Protein AF-A0A8S1IQ10-F1 (afdb_monomer_lite)

Sequence (347 aa):
MSSGDIRDLNELARRFLCSEADVDEIPLDTIKQIKEAFRQMRCVHQMTRGEMQQELNEQLKINADQIREAARRLSEEGDAVGEVERDAATGFHIGEAPAQARPVTVDTDKLQQERESAAPVAPSPVSLSTSRTFASAKLEVGLDKNVSYVNYITRSSEGVAKNAVLKERQGELREQRASIRKVGALVNAAKKEIDDLNARLELKKAERPADSEILVDEEYQIIGELKIAKKKYHENFDRLKELRDEMKPLLQSVAEAQHAVIECFRSYHAAGEGAAEESDGDGEQLDAAEEFERLEMGRIMAVDPDSCAFFSARKLSKQISRGRPHGYDKGHIGALKKHASRSASRA

InterPro domains:
  IPR056524 Kinesin-like protein KIF6/9, C-terminal [PF23735] (161-267)

pLDDT: mean 73.99, std 20.86, range [31.52, 98.38]

Foldseek 3Di:
DDPVVLVVLLVLLVCVVVVNDDPVVQPPLDPVSVVSSVVSNVVVVVVVVVVVVVVVVVVVVVVVVVVVVVVVVVVVPPPPPDPPPPDPPDDPDPDDDPPPPDPPDPPPPPPPPPPPDDDDDDDDDDDDDDDDPVVVVVVVVVVVLVVLLVCQCPPPPQNVVLVVQLVVLVVVLVVLVNVLVVLVVQLVVLVVLLVVLVVVLVVVVVPDDPPPPDDDPVSVVSVVSNVVSVVSNVVSVVVSVVSVVVSVVSVVSSVVSVVSSVVVSVVVVVVVVVVVVVPDPDPPPQPPVRVVVVVVLVVCCVVPVVCSVVVVVVVVVVVVVVCDDDDDDDDDDDDDDDDDDDDDDDD

Radius of gyration: 43.3 Å; chains: 1; bounding box: 92×66×155 Å

Secondary structure (DSSP, 8-state):
--HHHHHHHHHHHHHHHTTSS-GGGS--SSHHHHHHHHHHHHHHHHHHHHHHHHHHHHHHHHHHHHHHHHHHHHHHS--------S-TTSS---PPPPTT-S--------SSSSSS----------------SHHHHHHHHHHHHHHHHHHHHHH-HHHHHHHHHHHHHHHHHHHHHHHHHHHHHHHHHHHHHHHHHHHHHHHHHHHS-TT--SPPHHHHHHHHHHHHHHHHHHHHHHHHHHHHHHHHHHHHHHHHHHHHHHHHHHHHHHHHHHTTGGGSS------HHHHHHHHHHHHHHHH-TTHHHHHHHHHHHHHHHH-PPPP--------------------

Organism: NCBI:txid121088

Structure (mmCIF, N/CA/C/O backbone):
data_AF-A0A8S1IQ10-F1
#
_entry.id   AF-A0A8S1IQ10-F1
#
loop_
_atom_site.group_PDB
_atom_site.id
_atom_site.type_symbol
_atom_site.label_atom_id
_atom_site.label_alt_id
_atom_site.label_comp_id
_atom_site.label_asym_id
_atom_site.label_entity_id
_atom_site.label_seq_id
_atom_site.pdbx_PDB_ins_code
_atom_site.Cartn_x
_atom_site.Cartn_y
_atom_site.Cartn_z
_atom_site.occupancy
_atom_site.B_iso_or_equiv
_atom_site.auth_seq_id
_atom_site.auth_comp_id
_atom_site.auth_asym_id
_atom_site.auth_atom_id
_atom_site.pdbx_PDB_model_num
ATOM 1 N N . MET A 1 1 ? 29.871 4.258 -1.091 1.00 64.19 1 MET A N 1
ATOM 2 C CA . MET A 1 1 ? 28.728 4.841 -0.369 1.00 64.19 1 MET A CA 1
ATOM 3 C C . MET A 1 1 ? 29.311 5.629 0.779 1.00 64.19 1 MET A C 1
ATOM 5 O O . MET A 1 1 ? 30.231 5.130 1.423 1.00 64.19 1 MET A O 1
ATOM 9 N N . SER A 1 2 ? 28.885 6.876 0.923 1.00 80.06 2 SER A N 1
ATOM 10 C CA . SER A 1 2 ? 29.277 7.753 2.023 1.00 80.06 2 SER A CA 1
ATOM 11 C C . SER A 1 2 ? 28.701 7.236 3.347 1.00 80.06 2 SER A C 1
ATOM 13 O O . SER A 1 2 ? 27.743 6.465 3.353 1.00 80.06 2 SER A O 1
ATOM 15 N N . SER A 1 3 ? 29.265 7.671 4.477 1.00 76.81 3 SER A N 1
ATOM 16 C CA . SER A 1 3 ? 28.708 7.386 5.809 1.00 76.81 3 SER A CA 1
ATOM 17 C C . SER A 1 3 ? 27.278 7.935 5.962 1.00 76.81 3 SER A C 1
ATOM 19 O O . SER A 1 3 ? 26.458 7.327 6.643 1.00 76.81 3 SER A O 1
ATOM 21 N N . GLY A 1 4 ? 26.956 9.037 5.267 1.00 81.38 4 GLY A N 1
ATOM 22 C CA . GLY A 1 4 ? 25.593 9.583 5.179 1.00 81.38 4 GLY A CA 1
ATOM 23 C C . GLY A 1 4 ? 24.617 8.602 4.527 1.00 81.38 4 GLY A C 1
ATOM 24 O O . GLY A 1 4 ? 23.661 8.186 5.171 1.00 81.38 4 GLY A O 1
ATOM 25 N N . ASP A 1 5 ? 24.941 8.121 3.323 1.00 82.75 5 ASP A N 1
ATOM 26 C CA . ASP A 1 5 ? 24.107 7.169 2.572 1.00 82.75 5 ASP A CA 1
ATOM 27 C C . ASP A 1 5 ? 23.789 5.891 3.370 1.00 82.75 5 ASP A C 1
ATOM 29 O O . ASP A 1 5 ? 22.726 5.297 3.214 1.00 82.75 5 ASP A O 1
ATOM 33 N N . ILE A 1 6 ? 24.718 5.441 4.222 1.00 85.56 6 ILE A N 1
ATOM 34 C CA . ILE A 1 6 ? 24.531 4.250 5.063 1.00 85.56 6 ILE A CA 1
ATOM 35 C C . ILE A 1 6 ? 23.497 4.509 6.167 1.00 85.56 6 ILE A C 1
ATOM 37 O O . ILE A 1 6 ? 22.715 3.612 6.485 1.00 85.56 6 ILE A O 1
ATOM 41 N N . ARG A 1 7 ? 23.476 5.715 6.751 1.00 86.62 7 ARG A N 1
ATOM 42 C CA . ARG A 1 7 ? 22.494 6.093 7.780 1.00 86.62 7 ARG A CA 1
ATOM 43 C C . ARG A 1 7 ? 21.101 6.226 7.178 1.00 86.62 7 ARG A C 1
ATOM 45 O O . ARG A 1 7 ? 20.174 5.627 7.714 1.00 86.62 7 ARG A O 1
ATOM 52 N N . ASP A 1 8 ? 20.987 6.897 6.037 1.00 87.06 8 ASP A N 1
ATOM 53 C CA . ASP A 1 8 ? 19.714 7.055 5.326 1.00 87.06 8 ASP A CA 1
ATOM 54 C C . ASP A 1 8 ? 19.146 5.687 4.910 1.00 87.06 8 ASP A C 1
ATOM 56 O O . ASP A 1 8 ? 17.956 5.413 5.062 1.00 87.06 8 ASP A O 1
ATOM 60 N N . LEU A 1 9 ? 20.017 4.771 4.467 1.00 88.19 9 LEU A N 1
ATOM 61 C CA . LEU A 1 9 ? 19.634 3.401 4.131 1.00 88.19 9 LEU A CA 1
ATOM 62 C C . LEU A 1 9 ? 19.230 2.571 5.359 1.00 88.19 9 LEU A C 1
ATOM 64 O O . LEU A 1 9 ? 18.347 1.720 5.254 1.00 88.19 9 LEU A O 1
ATOM 68 N N . ASN A 1 10 ? 19.847 2.802 6.522 1.00 88.25 10 ASN A N 1
ATOM 69 C CA . ASN A 1 10 ? 19.437 2.169 7.779 1.00 88.25 10 ASN A CA 1
ATOM 70 C C . ASN A 1 10 ? 18.040 2.635 8.209 1.00 88.25 10 ASN A C 1
ATOM 72 O O . ASN A 1 10 ? 17.217 1.816 8.619 1.00 88.25 10 ASN A O 1
ATOM 76 N N . GLU A 1 11 ? 17.754 3.929 8.074 1.00 89.25 11 GLU A N 1
ATOM 77 C CA . GLU A 1 11 ? 16.445 4.497 8.387 1.00 89.25 11 GLU A CA 1
ATOM 78 C C . GLU A 1 11 ? 15.364 4.001 7.418 1.00 89.25 11 GLU A C 1
ATOM 80 O O . GLU A 1 11 ? 14.308 3.544 7.857 1.00 89.25 11 GLU A O 1
ATOM 85 N N . LEU A 1 12 ? 15.656 3.966 6.114 1.00 88.88 12 LEU A N 1
ATOM 86 C CA . LEU A 1 12 ? 14.786 3.334 5.118 1.00 88.88 12 LEU A CA 1
ATOM 87 C C . LEU A 1 12 ? 14.540 1.853 5.429 1.00 88.88 12 LEU A C 1
ATOM 89 O O . LEU A 1 12 ? 13.404 1.395 5.343 1.00 88.88 12 LEU A O 1
ATOM 93 N N . ALA A 1 13 ? 15.567 1.108 5.849 1.00 88.38 13 ALA A N 1
ATOM 94 C CA . ALA A 1 13 ? 15.420 -0.291 6.243 1.00 88.38 13 ALA A CA 1
ATOM 95 C C . ALA A 1 13 ? 14.510 -0.463 7.474 1.00 88.38 13 ALA A C 1
ATOM 97 O O . ALA A 1 13 ? 13.693 -1.384 7.494 1.00 88.38 13 ALA A O 1
ATOM 98 N N . ARG A 1 14 ? 14.601 0.428 8.474 1.00 87.94 14 ARG A N 1
ATOM 99 C CA . ARG A 1 14 ? 13.684 0.454 9.631 1.00 87.94 14 ARG A CA 1
ATOM 100 C C . ARG A 1 14 ? 12.249 0.715 9.189 1.00 87.94 14 ARG A C 1
ATOM 102 O O . ARG A 1 14 ? 11.362 -0.073 9.504 1.00 87.94 14 ARG A O 1
ATOM 109 N N . ARG A 1 15 ? 12.032 1.770 8.402 1.00 88.56 15 ARG A N 1
ATOM 110 C CA . ARG A 1 15 ? 10.705 2.141 7.887 1.00 88.56 15 ARG A CA 1
ATOM 111 C C . ARG A 1 15 ? 10.099 1.032 7.031 1.00 88.56 15 ARG A C 1
ATOM 113 O O . ARG A 1 15 ? 8.915 0.737 7.159 1.00 88.56 15 ARG A O 1
ATOM 120 N N . PHE A 1 16 ? 10.907 0.369 6.208 1.00 90.38 16 PHE A N 1
ATOM 121 C CA . PHE A 1 16 ? 10.466 -0.771 5.410 1.00 90.38 16 PHE A CA 1
ATOM 122 C C . PHE A 1 16 ? 10.018 -1.948 6.287 1.00 90.38 16 PHE A C 1
ATOM 124 O O . PHE A 1 16 ? 8.937 -2.496 6.081 1.00 90.38 16 PHE A O 1
ATOM 131 N N . LEU A 1 17 ? 10.808 -2.320 7.301 1.00 86.75 17 LEU A N 1
ATOM 132 C CA . LEU A 1 17 ? 10.459 -3.414 8.217 1.00 86.75 17 LEU A CA 1
ATOM 133 C C . LEU A 1 17 ? 9.201 -3.108 9.049 1.00 86.75 17 LEU A C 1
ATOM 135 O O . LEU A 1 17 ? 8.437 -4.022 9.351 1.00 86.75 17 LEU A O 1
ATOM 139 N N . CYS A 1 18 ? 8.937 -1.834 9.344 1.00 83.19 18 CYS A N 1
ATOM 140 C CA . CYS A 1 18 ? 7.704 -1.372 9.989 1.00 83.19 18 CYS A CA 1
ATOM 141 C C . CYS A 1 18 ? 6.513 -1.217 9.020 1.00 83.19 18 CYS A C 1
ATOM 143 O O . CYS A 1 18 ? 5.450 -0.755 9.428 1.00 83.19 18 CYS A O 1
ATOM 145 N N . SER A 1 19 ? 6.656 -1.613 7.747 1.00 76.75 19 SER A N 1
ATOM 146 C CA . SER A 1 19 ? 5.645 -1.446 6.684 1.00 76.75 19 SER A CA 1
ATOM 147 C C . SER A 1 19 ? 5.259 0.015 6.388 1.00 76.75 19 SER A C 1
ATOM 149 O O . SER A 1 19 ? 4.186 0.289 5.844 1.00 76.75 19 SER A O 1
ATOM 151 N N . GLU A 1 20 ? 6.132 0.964 6.728 1.00 79.12 20 GLU A N 1
ATOM 152 C CA . GLU A 1 20 ? 5.957 2.396 6.459 1.00 79.12 20 GLU A CA 1
ATOM 153 C C . GLU A 1 20 ? 6.516 2.812 5.093 1.00 79.12 20 GLU A C 1
ATOM 155 O O . GLU A 1 20 ? 6.000 3.756 4.490 1.00 79.12 20 GLU A O 1
ATOM 160 N N . ALA A 1 21 ? 7.552 2.116 4.612 1.00 80.19 21 ALA A N 1
ATOM 161 C CA . ALA A 1 21 ? 8.176 2.332 3.307 1.00 80.19 21 ALA A CA 1
ATOM 162 C C . ALA A 1 21 ? 7.967 1.116 2.392 1.00 80.19 21 ALA A C 1
ATOM 164 O O . ALA A 1 21 ? 8.012 -0.029 2.844 1.00 80.19 21 ALA A O 1
ATOM 165 N N . ASP A 1 22 ? 7.742 1.369 1.103 1.00 77.56 22 ASP A N 1
ATOM 166 C CA . ASP A 1 22 ? 7.626 0.341 0.064 1.00 77.56 22 ASP A CA 1
ATOM 167 C C . ASP A 1 22 ? 9.014 -0.050 -0.502 1.00 77.56 22 ASP A C 1
ATOM 169 O O . ASP A 1 22 ? 9.987 0.689 -0.358 1.00 77.56 22 ASP A O 1
ATOM 173 N N . VAL A 1 23 ? 9.117 -1.217 -1.161 1.00 80.31 23 VAL A N 1
ATOM 174 C CA . VAL A 1 23 ? 10.388 -1.741 -1.728 1.00 80.31 23 VAL A CA 1
ATOM 175 C C . VAL A 1 23 ? 11.035 -0.746 -2.697 1.00 80.31 23 VAL A C 1
ATOM 177 O O . VAL A 1 23 ? 12.257 -0.624 -2.728 1.00 80.31 23 VAL A O 1
ATOM 180 N N . ASP A 1 24 ? 10.213 -0.014 -3.447 1.00 76.94 24 ASP A N 1
ATOM 181 C CA . ASP A 1 24 ? 10.650 0.933 -4.476 1.00 76.94 24 ASP A CA 1
ATOM 182 C C . ASP A 1 24 ? 11.361 2.172 -3.897 1.00 76.94 24 ASP A C 1
ATOM 184 O O . ASP A 1 24 ? 12.028 2.903 -4.624 1.00 76.94 24 ASP A O 1
ATOM 188 N N . GLU A 1 25 ? 11.236 2.425 -2.589 1.00 81.12 25 GLU A N 1
ATOM 189 C CA . GLU A 1 25 ? 11.920 3.532 -1.904 1.00 81.12 25 GLU A CA 1
ATOM 190 C C . GLU A 1 25 ? 13.368 3.190 -1.531 1.00 81.12 25 GLU A C 1
ATOM 192 O O . GLU A 1 25 ? 14.153 4.074 -1.182 1.00 81.12 25 GLU A O 1
ATOM 197 N N . ILE A 1 26 ? 13.733 1.907 -1.589 1.00 86.56 26 ILE A N 1
ATOM 198 C CA . ILE A 1 26 ? 15.076 1.438 -1.270 1.00 86.56 26 ILE A CA 1
ATOM 199 C C . ILE A 1 26 ? 15.934 1.553 -2.539 1.00 86.56 26 ILE A C 1
ATOM 201 O O . ILE A 1 26 ? 15.542 1.043 -3.588 1.00 86.56 26 ILE A O 1
ATOM 205 N N . PRO A 1 27 ? 17.125 2.177 -2.482 1.00 83.31 27 PRO A N 1
ATOM 206 C CA . PRO A 1 27 ? 18.012 2.254 -3.638 1.00 83.31 27 PRO A CA 1
ATOM 207 C C . PRO A 1 27 ? 18.539 0.855 -3.992 1.00 83.31 27 PRO A C 1
ATOM 209 O O . PRO A 1 27 ? 19.366 0.290 -3.272 1.00 83.31 27 PRO A O 1
ATOM 212 N N . LEU A 1 28 ? 18.057 0.289 -5.102 1.00 83.88 28 LEU A N 1
ATOM 213 C CA . LEU A 1 28 ? 18.380 -1.072 -5.561 1.00 83.88 28 LEU A CA 1
ATOM 214 C C . LEU A 1 28 ? 19.052 -1.102 -6.948 1.00 83.88 28 LEU A C 1
ATOM 216 O O . LEU A 1 28 ? 19.197 -2.172 -7.535 1.00 83.88 28 LEU A O 1
ATOM 220 N N . ASP A 1 29 ? 19.517 0.041 -7.457 1.00 81.44 29 ASP A N 1
ATOM 221 C CA . ASP A 1 29 ? 20.036 0.170 -8.829 1.00 81.44 29 ASP A CA 1
ATOM 222 C C . ASP A 1 29 ? 21.344 -0.603 -9.058 1.00 81.44 29 ASP A C 1
ATOM 224 O O . ASP A 1 29 ? 21.620 -1.098 -10.150 1.00 81.44 29 ASP A O 1
ATOM 228 N N . THR A 1 30 ? 22.183 -0.712 -8.024 1.00 86.19 30 THR A N 1
ATOM 229 C CA . THR A 1 30 ? 23.492 -1.372 -8.102 1.00 86.19 30 THR A CA 1
ATOM 230 C C . THR A 1 30 ? 23.571 -2.568 -7.159 1.00 86.19 30 THR A C 1
ATOM 232 O O . THR A 1 30 ? 23.196 -2.476 -5.993 1.00 86.19 30 THR A O 1
ATOM 235 N N . ILE A 1 31 ? 24.234 -3.653 -7.580 1.00 84.38 31 ILE A N 1
ATOM 236 C CA . ILE A 1 31 ? 24.521 -4.834 -6.733 1.00 84.38 31 ILE A CA 1
ATOM 237 C C . ILE A 1 31 ? 25.167 -4.449 -5.387 1.00 84.38 31 ILE A C 1
ATOM 239 O O . ILE A 1 31 ? 24.923 -5.090 -4.365 1.00 84.38 31 ILE A O 1
ATOM 243 N N . LYS A 1 32 ? 25.991 -3.394 -5.363 1.00 84.56 32 LYS A N 1
ATOM 244 C CA . LYS A 1 32 ? 26.583 -2.853 -4.130 1.00 84.56 32 LYS A CA 1
ATOM 245 C C . LYS A 1 32 ? 25.519 -2.298 -3.174 1.00 84.56 32 LYS A C 1
ATOM 247 O O . LYS A 1 32 ? 25.579 -2.616 -1.993 1.00 84.56 32 LYS A O 1
ATOM 252 N N . GLN A 1 33 ? 24.554 -1.530 -3.684 1.00 85.75 33 GLN A N 1
ATOM 253 C CA . GLN A 1 33 ? 23.449 -0.980 -2.893 1.00 85.75 33 GLN A CA 1
ATOM 254 C C . GLN A 1 33 ? 22.525 -2.094 -2.398 1.00 85.75 33 GLN A C 1
ATOM 256 O O . GLN A 1 33 ? 22.202 -2.115 -1.219 1.00 85.75 33 GLN A O 1
ATOM 261 N N . ILE A 1 34 ? 22.211 -3.086 -3.241 1.00 89.12 34 ILE A N 1
ATOM 262 C CA . ILE A 1 34 ? 21.407 -4.257 -2.846 1.00 89.12 34 ILE A CA 1
ATOM 263 C C . ILE A 1 34 ? 22.065 -5.002 -1.673 1.00 89.12 34 ILE A C 1
ATOM 265 O O . ILE A 1 34 ? 21.418 -5.311 -0.672 1.00 89.12 34 ILE A O 1
ATOM 269 N N . LYS A 1 35 ? 23.375 -5.275 -1.766 1.00 90.25 35 LYS A N 1
ATOM 270 C CA . LYS A 1 35 ? 24.128 -5.942 -0.690 1.00 90.25 35 LYS A CA 1
ATOM 271 C C . LYS A 1 35 ? 24.165 -5.113 0.594 1.00 90.25 35 LYS A C 1
ATOM 273 O O . LYS A 1 35 ? 24.088 -5.688 1.679 1.00 90.25 35 LYS A O 1
ATOM 278 N N . GLU A 1 36 ? 24.300 -3.794 0.478 1.00 90.88 36 GLU A N 1
ATOM 279 C CA . GLU A 1 36 ? 24.299 -2.895 1.632 1.00 90.88 36 GLU A CA 1
ATOM 280 C C . GLU A 1 36 ? 22.915 -2.818 2.280 1.00 90.88 36 GLU A C 1
ATOM 282 O O . GLU A 1 36 ? 22.810 -3.008 3.487 1.00 90.88 36 GLU A O 1
ATOM 287 N N . ALA A 1 37 ? 21.853 -2.648 1.490 1.00 88.69 37 ALA A N 1
ATOM 288 C CA . ALA A 1 37 ? 20.472 -2.617 1.960 1.00 88.69 37 ALA A CA 1
ATOM 289 C C . ALA A 1 37 ? 20.140 -3.891 2.742 1.00 88.69 37 ALA A C 1
ATOM 291 O O . ALA A 1 37 ? 19.666 -3.825 3.874 1.00 88.69 37 ALA A O 1
ATOM 292 N N . PHE A 1 38 ? 20.510 -5.056 2.201 1.00 92.06 38 PHE A N 1
ATOM 293 C CA . PHE A 1 38 ? 20.316 -6.331 2.886 1.00 92.06 38 PHE A CA 1
ATOM 294 C C . PHE A 1 38 ? 21.117 -6.431 4.193 1.00 92.06 38 PHE A C 1
ATOM 296 O O . PHE A 1 38 ? 20.632 -6.978 5.186 1.00 92.06 38 PHE A O 1
ATOM 303 N N . ARG A 1 39 ? 22.341 -5.886 4.231 1.00 93.44 39 ARG A N 1
ATOM 304 C CA . ARG A 1 39 ? 23.137 -5.823 5.465 1.00 93.44 39 ARG A CA 1
ATOM 305 C C . ARG A 1 39 ? 22.461 -4.939 6.514 1.00 93.44 39 ARG A C 1
ATOM 307 O O . ARG A 1 39 ? 22.366 -5.362 7.665 1.00 93.44 39 ARG A O 1
ATOM 314 N N . GLN A 1 40 ? 21.969 -3.763 6.124 1.00 91.25 40 GLN A N 1
ATOM 315 C CA . GLN A 1 40 ? 21.275 -2.842 7.027 1.00 91.25 40 GLN A CA 1
ATOM 316 C C . GLN A 1 40 ? 19.978 -3.453 7.563 1.00 91.25 40 GLN A C 1
ATOM 318 O O . GLN A 1 40 ? 19.763 -3.445 8.771 1.00 91.25 40 GLN A O 1
ATOM 323 N N . MET A 1 41 ? 19.173 -4.088 6.709 1.00 91.62 41 MET A N 1
ATOM 324 C CA . MET A 1 41 ? 17.959 -4.799 7.126 1.00 91.62 41 MET A CA 1
ATOM 325 C C . MET A 1 41 ? 18.253 -5.910 8.138 1.00 91.62 41 MET A C 1
ATOM 327 O O . MET A 1 41 ? 17.566 -6.018 9.150 1.00 91.62 41 MET A O 1
ATOM 331 N N . ARG A 1 42 ? 19.301 -6.717 7.913 1.00 93.50 42 ARG A N 1
ATOM 332 C CA . ARG A 1 42 ? 19.720 -7.752 8.875 1.00 93.50 42 ARG A CA 1
ATOM 333 C C . ARG A 1 42 ? 20.171 -7.161 10.205 1.00 93.50 42 ARG A C 1
ATOM 335 O O . ARG A 1 42 ? 19.849 -7.729 11.244 1.00 93.50 42 ARG A O 1
ATOM 342 N N . CYS A 1 43 ? 20.910 -6.054 10.164 1.00 91.31 43 CYS A N 1
ATOM 343 C CA . CYS A 1 43 ? 21.355 -5.342 11.357 1.00 91.31 43 CYS A CA 1
ATOM 344 C C . CYS A 1 43 ? 20.154 -4.843 12.170 1.00 91.31 43 CYS A C 1
ATOM 346 O O . CYS A 1 43 ? 20.021 -5.195 13.337 1.00 91.31 43 CYS A O 1
ATOM 348 N N . VAL A 1 44 ? 19.228 -4.121 11.529 1.00 90.50 44 VAL A N 1
ATOM 349 C CA . VAL A 1 44 ? 17.999 -3.620 12.162 1.00 90.50 44 VAL A CA 1
ATOM 350 C C . VAL A 1 44 ? 17.172 -4.767 12.737 1.00 90.50 44 VAL A C 1
ATOM 352 O O . VAL A 1 44 ? 16.793 -4.711 13.898 1.00 90.50 44 VAL A O 1
ATOM 355 N N . HIS A 1 45 ? 16.956 -5.844 11.978 1.00 90.38 45 HIS A N 1
ATOM 356 C CA . HIS A 1 45 ? 16.202 -6.997 12.466 1.00 90.38 45 HIS A CA 1
ATOM 357 C C . HIS A 1 45 ? 16.844 -7.648 13.702 1.00 90.38 45 HIS A C 1
ATOM 359 O O . HIS A 1 45 ? 16.137 -7.999 14.646 1.00 90.38 45 HIS A O 1
ATOM 365 N N . GLN A 1 46 ? 18.174 -7.795 13.727 1.00 92.75 46 GLN A N 1
ATOM 366 C CA . GLN A 1 46 ? 18.881 -8.305 14.906 1.00 92.75 46 GLN A CA 1
ATOM 367 C C . GLN A 1 46 ? 18.771 -7.357 16.100 1.00 92.75 46 GLN A C 1
ATOM 369 O O . GLN A 1 46 ? 18.546 -7.835 17.209 1.00 92.75 46 GLN A O 1
ATOM 374 N N . MET A 1 47 ? 18.892 -6.045 15.879 1.00 89.38 47 MET A N 1
ATOM 375 C CA . MET A 1 47 ? 18.720 -5.044 16.932 1.00 89.38 47 MET A CA 1
ATOM 376 C C . MET A 1 47 ? 17.312 -5.101 17.522 1.00 89.38 47 MET A C 1
ATOM 378 O O . MET A 1 47 ? 17.184 -5.316 18.718 1.00 89.38 47 MET A O 1
ATOM 382 N N . THR A 1 48 ? 16.268 -5.031 16.692 1.00 87.31 48 THR A N 1
ATOM 383 C CA . THR A 1 48 ? 14.870 -5.084 17.149 1.00 87.31 48 THR A CA 1
ATOM 384 C C . THR A 1 48 ? 14.544 -6.402 17.853 1.00 87.31 48 THR A C 1
ATOM 386 O O . THR A 1 48 ? 13.835 -6.417 18.855 1.00 87.31 48 THR A O 1
ATOM 389 N N . ARG A 1 49 ? 15.092 -7.530 17.378 1.00 89.06 49 ARG A N 1
ATOM 390 C CA . ARG A 1 49 ? 14.962 -8.820 18.071 1.00 89.06 49 ARG A CA 1
ATOM 391 C C . ARG A 1 49 ? 15.661 -8.806 19.436 1.00 89.06 49 ARG A C 1
ATOM 393 O O . ARG A 1 49 ? 15.134 -9.374 20.388 1.00 89.06 49 ARG A O 1
ATOM 400 N N . GLY A 1 50 ? 16.836 -8.185 19.527 1.00 90.81 50 GLY A N 1
ATOM 401 C CA . GLY A 1 50 ? 17.578 -8.021 20.777 1.00 90.81 50 GLY A CA 1
ATOM 402 C C . GLY A 1 50 ? 16.852 -7.120 21.778 1.00 90.81 50 GLY A C 1
ATOM 403 O O . GLY A 1 50 ? 16.721 -7.504 22.935 1.00 90.81 50 GLY A O 1
ATOM 404 N N . GLU A 1 51 ? 16.333 -5.980 21.319 1.00 89.44 51 GLU A N 1
ATOM 405 C CA . GLU A 1 51 ? 15.529 -5.031 22.102 1.00 89.44 51 GLU A CA 1
ATOM 406 C C . GLU A 1 51 ? 14.277 -5.717 22.667 1.00 89.44 51 GLU A C 1
ATOM 408 O O . GLU A 1 51 ? 14.083 -5.730 23.878 1.00 89.44 51 GLU A O 1
ATOM 413 N N . MET A 1 52 ? 13.501 -6.418 21.833 1.00 87.31 52 MET A N 1
ATOM 414 C CA . MET A 1 52 ? 12.313 -7.164 22.279 1.00 87.31 52 MET A CA 1
ATOM 415 C C . MET A 1 52 ? 12.649 -8.245 23.321 1.00 87.31 52 MET A C 1
ATOM 417 O O . MET A 1 52 ? 11.912 -8.449 24.286 1.00 87.31 52 MET A O 1
ATOM 421 N N . GLN A 1 53 ? 13.775 -8.945 23.154 1.00 87.81 53 GLN A N 1
ATOM 422 C CA . GLN A 1 53 ? 14.223 -9.947 24.123 1.00 87.81 53 GLN A CA 1
ATOM 423 C C . GLN A 1 53 ? 14.654 -9.307 25.453 1.00 87.81 53 GLN A C 1
ATOM 425 O O . GLN A 1 53 ? 14.446 -9.898 26.515 1.00 87.81 53 GLN A O 1
ATOM 430 N N . GLN A 1 54 ? 15.266 -8.121 25.407 1.00 90.12 54 GLN A N 1
ATOM 431 C CA . GLN A 1 54 ? 15.628 -7.354 26.598 1.00 90.12 54 GLN A CA 1
ATOM 432 C C . GLN A 1 54 ? 14.384 -6.854 27.329 1.00 90.12 54 GLN A C 1
ATOM 434 O O . GLN A 1 54 ? 14.274 -7.111 28.524 1.00 90.12 54 GLN A O 1
ATOM 439 N N . GLU A 1 55 ? 13.420 -6.265 26.620 1.00 89.69 55 GLU A N 1
ATOM 440 C CA . GLU A 1 55 ? 12.143 -5.822 27.191 1.00 89.69 55 GLU A CA 1
ATOM 441 C C . GLU A 1 55 ? 11.402 -6.975 27.880 1.00 89.69 55 GLU A C 1
ATOM 443 O O . GLU A 1 55 ? 10.938 -6.830 29.010 1.00 89.69 55 GLU A O 1
ATOM 448 N N . LEU A 1 56 ? 11.347 -8.155 27.252 1.00 87.56 56 LEU A N 1
ATOM 449 C CA . LEU A 1 56 ? 10.736 -9.338 27.863 1.00 87.56 56 LEU A CA 1
ATOM 450 C C . LEU A 1 56 ? 11.475 -9.769 29.139 1.00 87.56 56 LEU A C 1
ATOM 452 O O . LEU A 1 56 ? 10.851 -10.081 30.152 1.00 87.56 56 LEU A O 1
ATOM 456 N N . ASN A 1 57 ? 12.809 -9.775 29.111 1.00 88.00 57 ASN A N 1
ATOM 457 C CA . ASN A 1 57 ? 13.619 -10.123 30.278 1.00 88.00 57 ASN A CA 1
ATOM 458 C C . ASN A 1 57 ? 13.468 -9.098 31.413 1.00 88.00 57 ASN A C 1
ATOM 460 O O . ASN A 1 57 ? 13.480 -9.480 32.583 1.00 88.00 57 ASN A O 1
ATOM 464 N N . GLU A 1 58 ? 13.335 -7.813 31.091 1.00 89.62 58 GLU A N 1
ATOM 465 C CA . GLU A 1 58 ? 13.073 -6.750 32.061 1.00 89.62 58 GLU A CA 1
ATOM 466 C C . GLU A 1 58 ? 11.681 -6.891 32.674 1.00 89.62 58 GLU A C 1
ATOM 468 O O . GLU A 1 58 ? 11.562 -6.883 33.897 1.00 89.62 58 GLU A O 1
ATOM 473 N N . GLN A 1 59 ? 10.649 -7.134 31.864 1.00 85.44 59 GLN A N 1
ATOM 474 C CA . GLN A 1 59 ? 9.294 -7.398 32.358 1.00 85.44 59 GLN A CA 1
ATOM 475 C C . GLN A 1 59 ? 9.250 -8.621 33.281 1.00 85.44 59 GLN A C 1
ATOM 477 O O . GLN A 1 59 ? 8.642 -8.572 34.349 1.00 85.44 59 GLN A O 1
ATOM 482 N N . LEU A 1 60 ? 9.940 -9.709 32.924 1.00 84.56 60 LEU A N 1
ATOM 483 C CA . LEU A 1 60 ? 10.023 -10.904 33.768 1.00 84.56 60 LEU A CA 1
ATOM 484 C C . LEU A 1 60 ? 10.761 -10.641 35.089 1.00 84.56 60 LEU A C 1
ATOM 486 O O . LEU A 1 60 ? 10.348 -11.166 36.122 1.00 84.56 60 LEU A O 1
ATOM 490 N N . LYS A 1 61 ? 11.821 -9.823 35.081 1.00 87.25 61 LYS A N 1
ATOM 491 C CA . LYS A 1 61 ? 12.528 -9.416 36.307 1.00 87.25 61 LYS A CA 1
ATOM 492 C C . LYS A 1 61 ? 11.652 -8.550 37.206 1.00 87.25 61 LYS A C 1
ATOM 494 O O . LYS A 1 61 ? 11.543 -8.850 38.388 1.00 87.25 61 LYS A O 1
ATOM 499 N N . ILE A 1 62 ? 10.986 -7.543 36.639 1.00 82.69 62 ILE A N 1
ATOM 500 C CA . ILE A 1 62 ? 10.061 -6.667 37.371 1.00 82.69 62 ILE A CA 1
ATOM 501 C C . ILE A 1 62 ? 8.951 -7.504 38.016 1.00 82.69 62 ILE A C 1
ATOM 503 O O . ILE A 1 62 ? 8.680 -7.348 39.203 1.00 82.69 62 ILE A O 1
ATOM 507 N N . ASN A 1 63 ? 8.368 -8.451 37.277 1.00 82.88 63 ASN A N 1
ATOM 508 C CA . ASN A 1 63 ? 7.348 -9.350 37.814 1.00 82.88 63 ASN A CA 1
ATOM 509 C C . ASN A 1 63 ? 7.899 -10.245 38.937 1.00 82.88 63 ASN A C 1
ATOM 511 O O . ASN A 1 63 ? 7.236 -10.438 39.953 1.00 82.88 63 ASN A O 1
ATOM 515 N N . ALA A 1 64 ? 9.117 -10.774 38.794 1.00 80.75 64 ALA A N 1
ATOM 516 C CA . ALA A 1 64 ? 9.749 -11.591 39.830 1.00 80.75 64 ALA A CA 1
ATOM 517 C C . ALA A 1 64 ? 10.052 -10.792 41.110 1.00 80.75 64 ALA A C 1
ATOM 519 O O . ALA A 1 64 ? 9.865 -11.308 42.214 1.00 80.75 64 ALA A O 1
ATOM 520 N N . ASP A 1 65 ? 10.487 -9.540 40.975 1.00 80.44 65 ASP A N 1
ATOM 521 C CA . ASP A 1 65 ? 10.758 -8.656 42.108 1.00 80.44 65 ASP A CA 1
ATOM 522 C C . ASP A 1 65 ? 9.459 -8.212 42.794 1.00 80.44 65 ASP A C 1
ATOM 524 O O . ASP A 1 65 ? 9.388 -8.245 44.021 1.00 80.44 65 ASP A O 1
ATOM 528 N N . GLN A 1 66 ? 8.392 -7.940 42.035 1.00 79.00 66 GLN A N 1
ATOM 529 C CA . GLN A 1 66 ? 7.053 -7.682 42.583 1.00 79.00 66 GLN A CA 1
ATOM 530 C C . GLN A 1 66 ? 6.499 -8.885 43.360 1.00 79.00 66 GLN A C 1
ATOM 532 O O . GLN A 1 66 ? 5.944 -8.710 44.444 1.00 79.00 66 GLN A O 1
ATOM 537 N N . ILE A 1 67 ? 6.682 -10.111 42.854 1.00 77.00 67 ILE A N 1
ATOM 538 C CA . ILE A 1 67 ? 6.270 -11.341 43.553 1.00 77.00 67 ILE A CA 1
ATOM 539 C C . ILE A 1 67 ? 7.069 -11.524 44.850 1.00 77.00 67 ILE A C 1
ATOM 541 O O . ILE A 1 67 ? 6.493 -11.848 45.889 1.00 77.00 67 ILE A O 1
ATOM 545 N N . ARG A 1 68 ? 8.388 -11.294 44.825 1.00 79.12 68 ARG A N 1
ATOM 546 C CA . ARG A 1 68 ? 9.235 -11.365 46.029 1.00 79.12 68 ARG A CA 1
ATOM 547 C C . ARG A 1 68 ? 8.877 -10.296 47.054 1.00 79.12 68 ARG A C 1
ATOM 549 O O . ARG A 1 68 ? 8.875 -10.581 48.248 1.00 79.12 68 ARG A O 1
ATOM 556 N N . GLU A 1 69 ? 8.574 -9.083 46.609 1.00 77.00 69 GLU A N 1
ATOM 557 C CA . GLU A 1 69 ? 8.191 -7.981 47.487 1.00 77.00 69 GLU A CA 1
ATOM 558 C C . GLU A 1 69 ? 6.803 -8.208 48.103 1.00 77.00 69 GLU A C 1
ATOM 560 O O . GLU A 1 69 ? 6.629 -8.002 49.303 1.00 77.00 69 GLU A O 1
ATOM 565 N N . ALA A 1 70 ? 5.844 -8.732 47.332 1.00 73.94 70 ALA A N 1
ATOM 566 C CA . ALA A 1 70 ? 4.540 -9.154 47.840 1.00 73.94 70 ALA A CA 1
ATOM 567 C C . ALA A 1 70 ? 4.664 -10.289 48.872 1.00 73.94 70 ALA A C 1
ATOM 569 O O . ALA A 1 70 ? 4.067 -10.211 49.944 1.00 73.94 70 ALA A O 1
ATOM 570 N N . ALA A 1 71 ? 5.495 -11.303 48.601 1.00 71.19 71 ALA A N 1
ATOM 571 C CA . ALA A 1 71 ? 5.767 -12.389 49.544 1.00 71.19 71 ALA A CA 1
ATOM 572 C C . ALA A 1 71 ? 6.454 -11.898 50.832 1.00 71.19 71 ALA A C 1
ATOM 574 O O . ALA A 1 71 ? 6.177 -12.406 51.915 1.00 71.19 71 ALA A O 1
ATOM 575 N N . ARG A 1 72 ? 7.323 -10.884 50.735 1.00 73.94 72 ARG A N 1
ATOM 576 C CA . ARG A 1 72 ? 7.969 -10.270 51.901 1.00 73.94 72 ARG A CA 1
ATOM 577 C C . ARG A 1 72 ? 6.985 -9.460 52.748 1.00 73.94 72 ARG A C 1
ATOM 579 O O . ARG A 1 72 ? 7.011 -9.597 53.965 1.00 73.94 72 ARG A O 1
ATOM 586 N N . ARG A 1 73 ? 6.091 -8.681 52.129 1.00 69.50 73 ARG A N 1
ATOM 587 C CA . ARG A 1 73 ? 5.038 -7.932 52.845 1.00 69.50 73 ARG A CA 1
ATOM 588 C C . ARG A 1 73 ? 4.070 -8.869 53.575 1.00 69.50 73 ARG A C 1
ATOM 590 O O . ARG A 1 73 ? 3.778 -8.643 54.742 1.00 69.50 73 ARG A O 1
ATOM 597 N N . LEU A 1 74 ? 3.689 -9.978 52.937 1.00 61.19 74 LEU A N 1
ATOM 598 C CA . LEU A 1 74 ? 2.879 -11.040 53.554 1.00 61.19 74 LEU A CA 1
ATOM 599 C C . LEU A 1 74 ? 3.593 -11.778 54.701 1.00 61.19 74 LEU A C 1
ATOM 601 O O . LEU A 1 74 ? 2.940 -12.421 55.512 1.00 61.19 74 LEU A O 1
ATOM 605 N N . SER A 1 75 ? 4.925 -11.705 54.779 1.00 59.47 75 SER A N 1
ATOM 606 C CA . SER A 1 75 ? 5.703 -12.264 55.891 1.00 59.47 75 SER A CA 1
ATOM 607 C C . SER A 1 75 ? 5.897 -11.277 57.052 1.00 59.47 75 SER A C 1
ATOM 609 O O . SER A 1 75 ? 6.313 -11.706 58.128 1.00 59.47 75 SER A O 1
ATOM 611 N N . GLU A 1 76 ? 5.653 -9.979 56.844 1.00 57.03 76 GLU A N 1
ATOM 612 C CA . GLU A 1 76 ? 5.819 -8.918 57.851 1.00 57.03 76 GLU A CA 1
ATOM 613 C C . GLU A 1 76 ? 4.475 -8.543 58.518 1.00 57.03 76 GLU A C 1
ATOM 615 O O . GLU A 1 76 ? 4.458 -8.197 59.700 1.00 57.03 76 GLU A O 1
ATOM 620 N N . GLU A 1 77 ? 3.339 -8.709 57.829 1.00 49.75 77 GLU A N 1
ATOM 621 C CA . GLU A 1 77 ? 1.993 -8.696 58.426 1.00 49.75 77 GLU A CA 1
ATOM 622 C C . GLU A 1 77 ? 1.610 -10.113 58.879 1.00 49.75 77 GLU A C 1
ATOM 624 O O . GLU A 1 77 ? 1.163 -10.945 58.095 1.00 49.75 77 GLU A O 1
ATOM 629 N N . GLY A 1 78 ? 1.825 -10.408 60.163 1.00 51.03 78 GLY A N 1
ATOM 630 C CA . GLY A 1 78 ? 1.548 -11.706 60.787 1.00 51.03 78 GLY A CA 1
ATOM 631 C C . GLY A 1 78 ? 0.061 -12.053 60.940 1.00 51.03 78 GLY A C 1
ATOM 632 O O . GLY A 1 78 ? -0.364 -12.356 62.051 1.00 51.03 78 GLY A O 1
ATOM 633 N N . ASP A 1 79 ? -0.707 -12.042 59.851 1.00 49.91 79 ASP A N 1
ATOM 634 C CA . ASP A 1 79 ? -2.099 -12.510 59.808 1.00 49.91 79 ASP A CA 1
ATOM 635 C C . ASP A 1 79 ? -2.279 -13.599 58.737 1.00 49.91 79 ASP A C 1
ATOM 637 O O . ASP A 1 79 ? -3.051 -13.498 57.783 1.00 49.91 79 ASP A O 1
ATOM 641 N N . ALA A 1 80 ? -1.494 -14.670 58.874 1.00 49.81 80 ALA A N 1
ATOM 642 C CA . ALA A 1 80 ? -1.680 -15.890 58.102 1.00 49.81 80 ALA A CA 1
ATOM 643 C C . ALA A 1 80 ? -2.798 -16.727 58.745 1.00 49.81 80 ALA A C 1
ATOM 645 O O . ALA A 1 80 ? -2.563 -17.508 59.668 1.00 49.81 80 ALA A O 1
ATOM 646 N N . VAL A 1 81 ? -4.027 -16.571 58.251 1.00 49.22 81 VAL A N 1
ATOM 647 C CA . VAL A 1 81 ? -5.147 -17.451 58.603 1.00 49.22 81 VAL A CA 1
ATOM 648 C C . VAL A 1 81 ? -5.031 -18.733 57.776 1.00 49.22 81 VAL A C 1
ATOM 650 O O . VAL A 1 81 ? -5.381 -18.776 56.599 1.00 49.22 81 VAL A O 1
ATOM 653 N N . GLY A 1 82 ? -4.493 -19.780 58.395 1.00 49.81 82 GLY A N 1
ATOM 654 C CA . GLY A 1 82 ? -4.384 -21.114 57.814 1.00 49.81 82 GLY A CA 1
ATOM 655 C C . GLY A 1 82 ? -3.618 -22.028 58.757 1.00 49.81 82 GLY A C 1
ATOM 656 O O . GLY A 1 82 ? -2.394 -21.957 58.834 1.00 49.81 82 GLY A O 1
ATOM 657 N N . GLU A 1 83 ? -4.328 -22.869 59.509 1.00 47.91 83 GLU A N 1
ATOM 658 C CA . GLU A 1 83 ? -3.685 -23.943 60.259 1.00 47.91 83 GLU A CA 1
ATOM 659 C C . GLU A 1 83 ? -2.947 -24.855 59.272 1.00 47.91 83 GLU A C 1
ATOM 661 O O . GLU A 1 83 ? -3.545 -25.434 58.366 1.00 47.91 83 GLU A O 1
ATOM 666 N N . VAL A 1 84 ? -1.629 -24.974 59.434 1.00 48.44 84 VAL A N 1
ATOM 667 C CA . VAL A 1 84 ? -0.856 -26.011 58.750 1.00 48.44 84 VAL A CA 1
ATOM 668 C C . VAL A 1 84 ? -1.229 -27.332 59.412 1.00 48.44 84 VAL A C 1
ATOM 670 O O . VAL A 1 84 ? -0.702 -27.676 60.472 1.00 48.44 84 VAL A O 1
ATOM 673 N N . GLU A 1 85 ? -2.170 -28.044 58.797 1.00 44.69 85 GLU A N 1
ATOM 674 C CA . GLU A 1 85 ? -2.495 -29.432 59.108 1.00 44.69 85 GLU A CA 1
ATOM 675 C C . GLU A 1 85 ? -1.188 -30.245 59.051 1.00 44.69 85 GLU A C 1
ATOM 677 O O . GLU A 1 85 ? -0.570 -30.411 57.999 1.00 44.69 85 GLU A O 1
ATOM 682 N N . ARG A 1 86 ? -0.700 -30.678 60.221 1.00 52.38 86 ARG A N 1
ATOM 683 C CA . ARG A 1 86 ? 0.576 -31.401 60.382 1.00 52.38 86 ARG A CA 1
ATOM 684 C C . ARG A 1 86 ? 0.494 -32.878 59.997 1.00 52.38 86 ARG A C 1
ATOM 686 O O . ARG A 1 86 ? 1.421 -33.621 60.301 1.00 52.38 86 ARG A O 1
ATOM 693 N N . ASP A 1 87 ? -0.557 -33.287 59.299 1.00 46.62 87 ASP A N 1
ATOM 694 C CA . ASP A 1 87 ? -0.738 -34.658 58.846 1.00 46.62 87 ASP A CA 1
ATOM 695 C C . ASP A 1 87 ? -0.764 -34.688 57.313 1.00 46.62 87 ASP A C 1
ATOM 697 O O . ASP A 1 87 ? -1.787 -34.519 56.652 1.00 46.62 87 ASP A O 1
ATOM 701 N N . ALA A 1 88 ? 0.419 -34.904 56.734 1.00 54.41 88 ALA A N 1
ATOM 702 C CA . ALA A 1 88 ? 0.668 -35.034 55.298 1.00 54.41 88 AL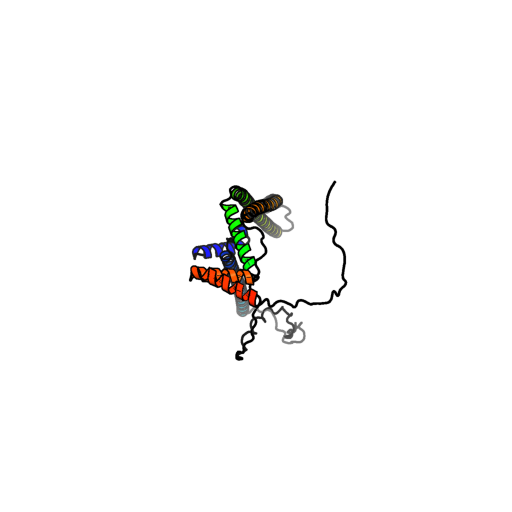A A CA 1
ATOM 703 C C . ALA A 1 88 ? 0.113 -36.354 54.718 1.00 54.41 88 ALA A C 1
ATOM 705 O O . ALA A 1 88 ? 0.855 -37.153 54.148 1.00 54.41 88 ALA A O 1
ATOM 706 N N . ALA A 1 89 ? -1.184 -36.619 54.897 1.00 56.12 89 ALA A N 1
ATOM 707 C CA . ALA A 1 89 ? -1.818 -37.851 54.425 1.00 56.12 89 ALA A CA 1
ATOM 708 C C . ALA A 1 89 ? -3.132 -37.651 53.649 1.00 56.12 89 ALA A C 1
ATOM 710 O O . ALA A 1 89 ? -3.563 -38.588 52.980 1.00 56.12 89 ALA A O 1
ATOM 711 N N . THR A 1 90 ? -3.758 -36.466 53.669 1.00 56.81 90 THR A N 1
ATOM 712 C CA . THR A 1 90 ? -5.112 -36.291 53.088 1.00 56.81 90 THR A CA 1
ATOM 713 C C . THR A 1 90 ? -5.348 -35.009 52.278 1.00 56.81 90 THR A C 1
ATOM 715 O O . THR A 1 90 ? -6.488 -34.703 51.943 1.00 56.81 90 THR A O 1
ATOM 718 N N . GLY A 1 91 ? -4.299 -34.289 51.871 1.00 54.81 91 GLY A N 1
ATOM 719 C CA . GLY A 1 91 ? -4.406 -33.221 50.863 1.00 54.81 91 GLY A CA 1
ATOM 720 C C . GLY A 1 91 ? -4.335 -33.749 49.423 1.00 54.81 91 GLY A C 1
ATOM 721 O O . GLY A 1 91 ? -3.770 -34.808 49.167 1.00 54.81 91 GLY A O 1
ATOM 722 N N . PHE A 1 92 ? -4.874 -33.029 48.438 1.00 53.84 92 PHE A N 1
ATOM 723 C CA . PHE A 1 92 ? -4.633 -33.324 47.017 1.00 53.84 92 PHE A CA 1
ATOM 724 C C . PHE A 1 92 ? -3.210 -32.874 46.645 1.00 53.84 92 PHE A C 1
ATOM 726 O O . PHE A 1 92 ? -2.965 -31.702 46.368 1.00 53.84 92 PHE A O 1
ATOM 733 N N . HIS A 1 93 ? -2.253 -33.802 46.670 1.00 52.22 93 HIS A N 1
ATOM 734 C CA . HIS A 1 93 ? -0.861 -33.529 46.318 1.00 52.22 93 HIS A CA 1
ATOM 735 C C . HIS A 1 93 ? -0.743 -33.557 44.788 1.00 52.22 93 HIS A C 1
ATOM 737 O O . HIS A 1 93 ? -0.813 -34.623 44.173 1.00 52.22 93 HIS A O 1
ATOM 743 N N . ILE A 1 94 ? -0.573 -32.394 44.155 1.00 60.53 94 ILE A N 1
ATOM 744 C CA . ILE A 1 94 ? -0.083 -32.330 42.773 1.00 60.53 94 ILE A CA 1
ATOM 745 C C . ILE A 1 94 ? 1.388 -32.752 42.842 1.00 60.53 94 ILE A C 1
ATOM 747 O O . ILE A 1 94 ? 2.237 -31.983 43.284 1.00 60.53 94 ILE A O 1
ATOM 751 N N . GLY A 1 95 ? 1.664 -34.015 42.513 1.00 54.94 95 GLY A N 1
ATOM 752 C CA . GLY A 1 95 ? 3.007 -34.586 42.577 1.00 54.94 95 GLY A CA 1
ATOM 753 C C . GLY A 1 95 ? 4.002 -33.822 41.702 1.00 54.94 95 GLY A C 1
ATOM 754 O O . GLY A 1 95 ? 3.654 -33.348 40.619 1.00 54.94 95 GLY A O 1
ATOM 755 N N . GLU A 1 96 ? 5.251 -33.722 42.163 1.00 59.62 96 GLU A N 1
ATOM 756 C CA . GLU A 1 96 ? 6.356 -33.227 41.343 1.00 59.62 96 GLU A CA 1
ATOM 757 C C . GLU A 1 96 ? 6.465 -34.072 40.070 1.00 59.62 96 GLU A C 1
ATOM 759 O O . GLU A 1 96 ? 6.672 -35.288 40.111 1.00 59.62 96 GLU A O 1
ATOM 764 N N . ALA A 1 97 ? 6.306 -33.420 38.919 1.00 46.25 97 ALA A N 1
ATOM 765 C CA . ALA A 1 97 ? 6.470 -34.076 37.638 1.00 46.25 97 ALA A CA 1
ATOM 766 C C . ALA A 1 97 ? 7.942 -34.510 37.478 1.00 46.25 97 ALA A C 1
ATOM 768 O O . ALA A 1 97 ? 8.843 -33.681 37.642 1.00 46.25 97 ALA A O 1
ATOM 769 N N . PRO A 1 98 ? 8.222 -35.782 37.139 1.00 65.81 98 PRO A N 1
ATOM 770 C CA . PRO A 1 98 ? 9.586 -36.241 36.912 1.00 65.81 98 PRO A CA 1
ATOM 771 C C . PRO A 1 98 ? 10.244 -35.417 35.800 1.00 65.81 98 PRO A C 1
ATOM 773 O O . PRO A 1 98 ? 9.585 -35.016 34.841 1.00 65.81 98 PRO A O 1
ATOM 776 N N . ALA A 1 99 ? 11.562 -35.208 35.886 1.00 58.16 99 ALA A N 1
ATOM 777 C CA . ALA A 1 99 ? 12.342 -34.334 34.993 1.00 58.16 99 ALA A CA 1
ATOM 778 C C . ALA A 1 99 ? 12.233 -34.651 33.479 1.00 58.16 99 ALA A C 1
ATOM 780 O O . ALA A 1 99 ? 12.694 -33.873 32.647 1.00 58.16 99 ALA A O 1
ATOM 781 N N . GLN A 1 100 ? 11.605 -35.774 33.127 1.00 58.94 100 GLN A N 1
ATOM 782 C CA . GLN A 1 100 ? 11.322 -36.241 31.769 1.00 58.94 100 GLN A CA 1
ATOM 783 C C . GLN A 1 100 ? 10.010 -35.663 31.185 1.00 58.94 100 GLN A C 1
ATOM 785 O O . GLN A 1 100 ? 9.728 -35.867 30.012 1.00 58.94 100 GLN A O 1
ATOM 790 N N . ALA A 1 101 ? 9.188 -34.961 31.978 1.00 61.88 101 ALA A N 1
ATOM 791 C CA . ALA A 1 101 ? 7.863 -34.464 31.579 1.00 61.88 101 ALA A CA 1
ATOM 792 C C . ALA A 1 101 ? 7.880 -33.106 30.845 1.00 61.88 101 ALA A C 1
ATOM 794 O O . ALA A 1 101 ? 6.833 -32.484 30.660 1.00 61.88 101 ALA A O 1
ATOM 795 N N . ARG A 1 102 ? 9.054 -32.618 30.419 1.00 58.81 102 ARG A N 1
ATOM 796 C CA . ARG A 1 102 ? 9.125 -31.432 29.556 1.00 58.81 102 ARG A CA 1
ATOM 797 C C . ARG A 1 102 ? 8.593 -31.804 28.166 1.00 58.81 102 ARG A C 1
ATOM 799 O O . ARG A 1 102 ? 9.091 -32.771 27.589 1.00 58.81 102 ARG A O 1
ATOM 806 N N . PRO A 1 103 ? 7.618 -31.070 27.598 1.00 53.44 103 PRO A N 1
ATOM 807 C CA . PRO A 1 103 ? 7.277 -31.245 26.194 1.00 53.44 103 PRO A CA 1
ATOM 808 C C . PRO A 1 103 ? 8.525 -30.965 25.355 1.00 53.44 103 PRO A C 1
ATOM 810 O O . PRO A 1 103 ? 9.255 -30.014 25.632 1.00 53.44 103 PRO A O 1
ATOM 813 N N . VAL A 1 104 ? 8.772 -31.813 24.354 1.00 53.62 104 VAL A N 1
ATOM 814 C CA . VAL A 1 104 ? 9.871 -31.675 23.392 1.00 53.62 104 VAL A CA 1
ATOM 815 C C . VAL A 1 104 ? 9.636 -30.402 22.580 1.00 53.62 104 VAL A C 1
ATOM 817 O O . VAL A 1 104 ? 9.031 -30.413 21.510 1.00 53.62 104 VAL A O 1
ATOM 820 N N . THR A 1 105 ? 10.072 -29.273 23.123 1.00 42.09 105 THR A N 1
ATOM 821 C CA . THR A 1 105 ? 10.302 -28.060 22.359 1.00 42.09 105 THR A CA 1
ATOM 822 C C . THR A 1 105 ? 11.469 -28.346 21.431 1.00 42.09 105 THR A C 1
ATOM 824 O O . THR A 1 105 ? 12.561 -28.670 21.884 1.00 42.09 105 THR A O 1
ATOM 827 N N . VAL A 1 106 ? 11.192 -28.269 20.133 1.00 48.28 106 VAL A N 1
ATOM 828 C CA . VAL A 1 106 ? 12.149 -28.128 19.033 1.00 48.28 106 VAL A CA 1
ATOM 829 C C . VAL A 1 106 ? 13.408 -27.366 19.464 1.00 48.28 106 VAL A C 1
ATOM 831 O O . VAL A 1 106 ? 13.396 -26.146 19.608 1.00 48.28 106 VAL A O 1
ATOM 834 N N . ASP A 1 107 ? 14.491 -28.119 19.657 1.00 40.03 107 ASP A N 1
ATOM 835 C CA . ASP A 1 107 ? 15.842 -27.619 19.887 1.00 40.03 107 ASP A CA 1
ATOM 836 C C . ASP A 1 107 ? 16.356 -26.934 18.611 1.00 40.03 107 ASP A C 1
ATOM 838 O O . ASP A 1 107 ? 16.848 -27.585 17.688 1.00 40.03 107 ASP A O 1
ATOM 842 N N . THR A 1 108 ? 16.282 -25.605 18.551 1.00 49.22 108 THR A N 1
ATOM 843 C CA . THR A 1 108 ? 16.983 -24.796 17.540 1.00 49.22 108 THR A CA 1
ATOM 844 C C . THR A 1 108 ? 18.303 -24.237 18.067 1.00 49.22 108 THR A C 1
ATOM 846 O O . THR A 1 108 ? 18.639 -23.110 17.740 1.00 49.22 108 THR A O 1
ATOM 849 N N . ASP A 1 109 ? 19.057 -25.005 18.862 1.00 43.19 109 ASP A N 1
ATOM 850 C CA . ASP A 1 109 ? 20.362 -24.574 19.405 1.00 43.19 109 ASP A CA 1
ATOM 851 C C . ASP A 1 109 ? 21.487 -25.626 19.258 1.00 43.19 109 ASP A C 1
ATOM 853 O O . ASP A 1 109 ? 22.538 -25.533 19.886 1.00 43.19 109 ASP A O 1
ATOM 857 N N . LYS A 1 110 ? 21.335 -26.609 18.356 1.00 41.44 110 LYS A N 1
ATOM 858 C CA . LYS A 1 110 ? 22.382 -27.606 18.023 1.00 41.44 110 LYS A CA 1
ATOM 859 C C . LYS A 1 110 ? 22.981 -27.455 16.617 1.00 41.44 110 LYS A C 1
ATOM 861 O O . LYS A 1 110 ? 23.184 -28.441 15.919 1.00 41.44 110 LYS A O 1
ATOM 866 N N . LEU A 1 111 ? 23.288 -26.230 16.184 1.00 45.50 111 LEU A N 1
ATOM 867 C CA . LEU A 1 111 ? 24.003 -25.993 14.911 1.00 45.50 111 LEU A CA 1
ATOM 868 C C . LEU A 1 111 ? 25.238 -25.081 15.018 1.00 45.50 111 LEU A C 1
ATOM 870 O O . LEU A 1 111 ? 25.774 -24.656 13.997 1.00 45.50 111 LEU A O 1
ATOM 874 N N . GLN A 1 112 ? 25.740 -24.806 16.225 1.00 44.31 112 GLN A N 1
ATOM 875 C CA . GLN A 1 112 ? 26.945 -23.978 16.408 1.00 44.31 112 GLN A CA 1
ATOM 876 C C . GLN A 1 112 ? 28.118 -24.661 17.122 1.00 44.31 112 GLN A C 1
ATOM 878 O O . GLN A 1 112 ? 29.138 -24.015 17.337 1.00 44.31 112 GLN A O 1
ATOM 883 N N . GLN A 1 113 ? 28.048 -25.966 17.401 1.00 38.50 113 GLN A N 1
ATOM 884 C CA . GLN A 1 113 ? 29.097 -26.671 18.151 1.00 38.50 113 GLN A CA 1
ATOM 885 C C . GLN A 1 113 ? 29.604 -27.949 17.458 1.00 38.50 113 GLN A C 1
ATOM 887 O O . GLN A 1 113 ? 29.843 -28.958 18.102 1.00 38.50 113 GLN A O 1
ATOM 892 N N . GLU A 1 114 ? 29.797 -27.905 16.136 1.00 37.19 114 GLU A N 1
ATOM 893 C CA . GLU A 1 114 ? 30.536 -28.939 15.378 1.00 37.19 114 GLU A CA 1
ATOM 894 C C . GLU A 1 114 ? 31.561 -28.321 14.407 1.00 37.19 114 GLU A C 1
ATOM 896 O O . GLU A 1 114 ? 31.755 -28.782 13.283 1.00 37.19 114 GLU A O 1
ATOM 901 N N . ARG A 1 115 ? 32.231 -27.231 14.809 1.00 43.00 115 ARG A N 1
ATOM 902 C CA . ARG A 1 115 ? 33.273 -26.606 13.971 1.00 43.00 115 ARG A CA 1
ATOM 903 C C . ARG A 1 115 ? 34.625 -26.348 14.623 1.00 43.00 115 ARG A C 1
ATOM 905 O O . ARG A 1 115 ? 35.473 -25.720 13.999 1.00 43.00 115 ARG A O 1
ATOM 912 N N . GLU A 1 116 ? 34.877 -26.905 15.801 1.00 38.50 116 GLU A N 1
ATOM 913 C CA . GLU A 1 116 ? 36.166 -26.757 16.484 1.00 38.50 116 GLU A CA 1
ATOM 914 C C . GLU A 1 116 ? 36.648 -28.099 17.045 1.00 38.50 116 GLU A C 1
ATOM 916 O O . GLU A 1 116 ? 36.599 -28.351 18.243 1.00 38.50 116 GLU A O 1
ATOM 921 N N . SER A 1 117 ? 37.066 -29.011 16.161 1.00 35.56 117 SER A N 1
ATOM 922 C CA . SER A 1 117 ? 38.001 -30.109 16.481 1.00 35.56 117 SER A CA 1
ATOM 923 C C . SER A 1 117 ? 38.360 -30.925 15.232 1.00 35.56 117 SER A C 1
ATOM 925 O O . SER A 1 117 ? 37.888 -32.036 15.029 1.00 35.56 117 SER A O 1
ATOM 927 N N . ALA A 1 118 ? 39.239 -30.383 14.385 1.00 31.52 118 ALA A N 1
ATOM 928 C CA . ALA A 1 118 ? 40.056 -31.194 13.479 1.00 31.52 118 ALA A CA 1
ATOM 929 C C . ALA A 1 118 ? 41.321 -30.418 13.078 1.00 31.52 118 ALA A C 1
ATOM 931 O O . ALA A 1 118 ? 41.268 -29.478 12.288 1.00 31.52 118 ALA A O 1
ATOM 932 N N . ALA A 1 119 ? 42.459 -30.815 13.642 1.00 37.75 119 ALA A N 1
ATOM 933 C CA . ALA A 1 119 ? 43.798 -30.448 13.178 1.00 37.75 119 ALA A CA 1
ATOM 934 C C . ALA A 1 119 ? 44.453 -31.681 12.499 1.00 37.75 119 ALA A C 1
ATOM 936 O O . ALA A 1 119 ? 43.856 -32.757 12.488 1.00 37.75 119 ALA A O 1
ATOM 937 N N . PRO A 1 120 ? 45.661 -31.574 11.924 1.00 42.41 120 PRO A N 1
ATOM 938 C CA . PRO A 1 120 ? 45.908 -31.259 10.522 1.00 42.41 120 PRO A CA 1
ATOM 939 C C . PRO A 1 120 ? 46.473 -32.471 9.753 1.00 42.41 120 PRO A C 1
ATOM 941 O O . PRO A 1 120 ? 47.367 -33.159 10.241 1.00 42.41 120 PRO A O 1
ATOM 944 N N . VAL A 1 121 ? 46.025 -32.701 8.515 1.00 36.31 121 VAL A N 1
ATOM 945 C CA . VAL A 1 121 ? 46.650 -33.679 7.603 1.00 36.31 121 VAL A CA 1
ATOM 946 C C . VAL A 1 121 ? 47.274 -32.939 6.420 1.00 36.31 121 VAL A C 1
ATOM 948 O O . VAL A 1 121 ? 46.660 -32.059 5.820 1.00 36.31 121 VAL A O 1
ATOM 951 N N . ALA A 1 122 ? 48.535 -33.275 6.153 1.00 39.47 122 ALA A N 1
ATOM 952 C CA . ALA A 1 122 ? 49.424 -32.682 5.159 1.00 39.47 122 ALA A CA 1
ATOM 953 C C . ALA A 1 122 ? 48.915 -32.811 3.701 1.00 39.47 122 ALA A C 1
ATOM 955 O O . ALA A 1 122 ? 48.102 -33.688 3.405 1.00 39.47 122 ALA A O 1
ATOM 956 N N . PRO A 1 123 ? 49.405 -31.961 2.773 1.00 43.50 123 PRO A N 1
ATOM 957 C CA . PRO A 1 123 ? 48.865 -31.853 1.424 1.00 43.50 123 PRO A CA 1
ATOM 958 C C . PRO A 1 123 ? 49.544 -32.829 0.455 1.00 43.50 123 PRO A C 1
ATOM 960 O O . PRO A 1 123 ? 50.761 -33.016 0.476 1.00 43.50 123 PRO A O 1
ATOM 963 N N . SER A 1 124 ? 48.775 -33.403 -0.467 1.00 32.38 124 SER A N 1
ATOM 964 C CA . SER A 1 124 ? 49.307 -33.939 -1.724 1.00 32.38 124 SER A CA 1
ATOM 965 C C . SER A 1 124 ? 48.312 -33.711 -2.867 1.00 32.38 124 SER A C 1
ATOM 967 O O . SER A 1 124 ? 47.103 -33.706 -2.629 1.00 32.38 124 SER A O 1
ATOM 969 N N . PRO A 1 125 ? 48.806 -33.429 -4.086 1.00 43.75 125 PRO A N 1
ATOM 970 C CA . PRO A 1 125 ? 48.078 -32.655 -5.077 1.00 43.75 125 PRO A CA 1
ATOM 971 C C . PRO A 1 125 ? 47.338 -33.567 -6.054 1.00 43.75 125 PRO A C 1
ATOM 973 O O . PRO A 1 125 ? 47.929 -34.463 -6.652 1.00 43.75 125 PRO A O 1
ATOM 976 N N . VAL A 1 126 ? 46.056 -33.293 -6.280 1.00 37.97 126 VAL A N 1
ATOM 977 C CA . VAL A 1 126 ? 45.323 -33.846 -7.422 1.00 37.97 126 VAL A CA 1
ATOM 978 C C . VAL A 1 126 ? 44.781 -32.712 -8.274 1.00 37.97 126 VAL A C 1
ATOM 980 O O . VAL A 1 126 ? 43.974 -31.888 -7.853 1.00 37.97 126 VAL A O 1
ATOM 983 N N . SER A 1 127 ? 45.331 -32.690 -9.481 1.00 43.44 127 SER A N 1
ATOM 984 C CA . SER A 1 127 ? 44.962 -31.891 -10.634 1.00 43.44 127 SER A CA 1
ATOM 985 C C . SER A 1 127 ? 43.478 -32.048 -10.971 1.00 43.44 127 SER A C 1
ATOM 987 O O . SER A 1 127 ? 43.026 -33.162 -11.222 1.00 43.44 127 SER A O 1
ATOM 989 N N . LEU A 1 128 ? 42.746 -30.935 -11.041 1.00 34.31 128 LEU A N 1
ATOM 990 C CA . LEU A 1 128 ? 41.504 -30.839 -11.808 1.00 34.31 128 LEU A CA 1
ATOM 991 C C . LEU A 1 128 ? 41.462 -29.491 -12.534 1.00 34.31 128 LEU A C 1
ATOM 993 O O . LEU A 1 128 ? 40.979 -28.477 -12.031 1.00 34.31 128 LEU A O 1
ATOM 997 N N . SER A 1 129 ? 42.005 -29.507 -13.746 1.00 37.91 129 SER A N 1
ATOM 998 C CA . SER A 1 129 ? 41.649 -28.583 -14.813 1.00 37.91 129 SER A CA 1
ATOM 999 C C . SER A 1 129 ? 40.257 -28.910 -15.363 1.00 37.91 129 SER A C 1
ATOM 1001 O O . SER A 1 129 ? 39.859 -30.074 -15.384 1.00 37.91 129 SER A O 1
ATOM 1003 N N . THR A 1 130 ? 39.600 -27.877 -15.905 1.00 40.88 130 THR A N 1
ATOM 1004 C CA . THR A 1 130 ? 38.393 -27.937 -16.754 1.00 40.88 130 THR A CA 1
ATOM 1005 C C . THR A 1 130 ? 37.102 -28.092 -15.939 1.00 40.88 130 THR A C 1
ATOM 1007 O O . THR A 1 130 ? 36.666 -29.185 -15.614 1.00 40.88 130 THR A O 1
ATOM 1010 N N . SER A 1 131 ? 36.401 -27.028 -15.538 1.00 44.69 131 SER A N 1
ATOM 1011 C CA . SER A 1 131 ? 35.500 -26.271 -16.424 1.00 44.69 131 SER A CA 1
ATOM 1012 C C . SER A 1 131 ? 35.033 -24.992 -15.705 1.00 44.69 131 SER A C 1
ATOM 1014 O O . SER A 1 131 ? 34.270 -25.072 -14.743 1.00 44.69 131 SER A O 1
ATOM 1016 N N . ARG A 1 132 ? 35.488 -23.801 -16.122 1.00 46.00 132 ARG A N 1
ATOM 1017 C CA . ARG A 1 132 ? 35.006 -22.520 -15.550 1.00 46.00 132 ARG A CA 1
ATOM 1018 C C . ARG A 1 132 ? 34.883 -21.360 -16.542 1.00 46.00 132 ARG A C 1
ATOM 1020 O O . ARG A 1 132 ? 34.619 -20.240 -16.122 1.00 46.00 132 ARG A O 1
ATOM 1027 N N . THR A 1 133 ? 35.024 -21.604 -17.841 1.00 42.47 133 THR A N 1
ATOM 1028 C CA . THR A 1 133 ? 35.062 -20.537 -18.856 1.00 42.47 133 THR A CA 1
ATOM 1029 C C . THR A 1 133 ? 33.700 -20.219 -19.485 1.00 42.47 133 THR A C 1
ATOM 1031 O O . THR A 1 133 ? 33.470 -19.077 -19.863 1.00 42.47 133 THR A O 1
ATOM 1034 N N . PHE A 1 134 ? 32.731 -21.140 -19.477 1.00 42.94 134 PHE A N 1
ATOM 1035 C CA . PHE A 1 134 ? 31.405 -20.899 -20.079 1.00 42.94 134 PHE A CA 1
ATOM 1036 C C . PHE A 1 134 ? 30.476 -19.969 -19.275 1.00 42.94 134 PHE A C 1
ATOM 1038 O O . PHE A 1 134 ? 29.447 -19.530 -19.783 1.00 42.94 134 PHE A O 1
ATOM 1045 N N . ALA A 1 135 ? 30.821 -19.641 -18.026 1.00 46.06 135 ALA A N 1
ATOM 1046 C CA . ALA A 1 135 ? 30.021 -18.741 -17.191 1.00 46.06 135 ALA A CA 1
ATOM 1047 C C . ALA A 1 135 ? 30.403 -17.256 -17.344 1.00 46.06 135 ALA A C 1
ATOM 1049 O O . ALA A 1 135 ? 29.588 -16.404 -17.003 1.00 46.06 135 ALA A O 1
ATOM 1050 N N . SER A 1 136 ? 31.603 -16.936 -17.853 1.00 48.31 136 SER A N 1
ATOM 1051 C CA . SER A 1 136 ? 32.036 -15.535 -18.032 1.00 48.31 136 SER A CA 1
ATOM 1052 C C . SER A 1 136 ? 31.430 -14.892 -19.278 1.00 48.31 136 SER A C 1
ATOM 1054 O O . SER A 1 136 ? 30.898 -13.793 -19.176 1.00 48.31 136 SER A O 1
ATOM 1056 N N . ALA A 1 137 ? 31.382 -15.599 -20.412 1.00 47.34 137 ALA A N 1
ATOM 1057 C CA . ALA A 1 137 ? 30.848 -15.045 -21.662 1.00 47.34 137 ALA A CA 1
ATOM 1058 C C . ALA A 1 137 ? 29.352 -14.671 -21.567 1.00 47.34 137 ALA A C 1
ATOM 1060 O O . ALA A 1 137 ? 28.932 -13.609 -22.018 1.00 47.34 137 ALA A O 1
ATOM 1061 N N . LYS A 1 138 ? 28.533 -15.490 -20.887 1.00 44.44 138 LYS A N 1
ATOM 1062 C CA . LYS A 1 138 ? 27.110 -15.175 -20.648 1.00 44.44 138 LYS A CA 1
ATOM 1063 C C . LYS A 1 138 ? 26.914 -13.993 -19.687 1.00 44.44 138 LYS A C 1
ATOM 1065 O O . LYS A 1 138 ? 25.879 -13.331 -19.739 1.00 44.44 138 LYS A O 1
ATOM 1070 N N . LEU A 1 139 ? 27.886 -13.738 -18.809 1.00 48.19 139 LEU A N 1
ATOM 1071 C CA . LEU A 1 139 ? 27.863 -12.614 -17.875 1.00 48.19 139 LEU A CA 1
ATOM 1072 C C . LEU A 1 139 ? 28.257 -11.303 -18.574 1.00 48.19 139 LEU A C 1
ATOM 1074 O O . LEU A 1 139 ? 27.635 -10.280 -18.310 1.00 48.19 139 LEU A O 1
ATOM 1078 N N . GLU A 1 140 ? 29.224 -11.341 -19.495 1.00 50.50 140 GLU A N 1
ATOM 1079 C CA . GLU A 1 140 ? 29.662 -10.177 -20.280 1.00 50.50 140 GLU A CA 1
ATOM 1080 C C . GLU A 1 140 ? 28.577 -9.682 -21.250 1.00 50.50 140 GLU A C 1
ATOM 1082 O O . GLU A 1 140 ? 28.260 -8.494 -21.243 1.00 50.50 140 GLU A O 1
ATOM 1087 N N . VAL A 1 141 ? 27.892 -10.585 -21.964 1.00 52.91 141 VAL A N 1
ATOM 1088 C CA . VAL A 1 141 ? 26.739 -10.228 -22.825 1.00 52.91 141 VAL A CA 1
ATOM 1089 C C . VAL A 1 141 ? 25.561 -9.662 -22.009 1.00 52.91 141 VAL A C 1
ATOM 1091 O O . VAL A 1 141 ? 24.801 -8.818 -22.480 1.00 52.91 141 VAL A O 1
ATOM 1094 N N . GLY A 1 142 ? 25.391 -10.101 -20.757 1.00 56.97 142 GLY A N 1
ATOM 1095 C CA . GLY A 1 142 ? 24.373 -9.559 -19.849 1.00 56.97 142 GLY A CA 1
ATOM 1096 C C . GLY A 1 142 ? 24.705 -8.161 -19.315 1.00 56.97 142 GLY A C 1
ATOM 1097 O O . GLY A 1 142 ? 23.801 -7.354 -19.099 1.00 56.97 142 GLY A O 1
ATOM 1098 N N . LEU A 1 143 ? 25.992 -7.856 -19.123 1.00 57.59 143 LEU A N 1
ATOM 1099 C CA . LEU A 1 143 ? 26.448 -6.523 -18.725 1.00 57.59 143 LEU A CA 1
ATOM 1100 C C . LEU A 1 143 ? 26.214 -5.508 -19.847 1.00 57.59 143 LEU A C 1
ATOM 1102 O O . LEU A 1 143 ? 25.727 -4.415 -19.566 1.00 57.59 143 LEU A O 1
ATOM 1106 N N . ASP A 1 144 ? 26.470 -5.893 -21.097 1.00 72.50 144 ASP A N 1
ATOM 1107 C CA . ASP A 1 144 ? 26.237 -5.037 -22.263 1.00 72.50 144 ASP A CA 1
ATOM 1108 C C . ASP A 1 144 ? 24.745 -4.700 -22.452 1.00 72.50 144 ASP A C 1
ATOM 1110 O O . ASP A 1 144 ? 24.367 -3.533 -22.578 1.00 72.50 144 ASP A O 1
ATOM 1114 N N . LYS A 1 145 ? 23.858 -5.693 -22.287 1.00 80.00 145 LYS A N 1
ATOM 1115 C CA . LYS A 1 145 ? 22.395 -5.485 -22.297 1.00 80.00 145 LYS A CA 1
ATOM 1116 C C . LYS A 1 145 ? 21.921 -4.499 -21.231 1.00 80.00 145 LYS A C 1
ATOM 1118 O O . LYS A 1 145 ? 21.068 -3.656 -21.508 1.00 80.00 145 LYS A O 1
ATOM 1123 N N . ASN A 1 146 ? 22.475 -4.565 -20.021 1.00 81.94 146 ASN A N 1
ATOM 1124 C CA . ASN A 1 146 ? 22.126 -3.627 -18.954 1.00 81.94 146 ASN A CA 1
ATOM 1125 C C . ASN A 1 146 ? 22.615 -2.202 -19.254 1.00 81.94 146 ASN A C 1
ATOM 1127 O O . ASN A 1 146 ? 21.890 -1.244 -18.986 1.00 81.94 146 ASN A O 1
ATOM 1131 N N . VAL A 1 147 ? 23.813 -2.044 -19.826 1.00 83.75 147 VAL A N 1
ATOM 1132 C CA . VAL A 1 147 ? 24.316 -0.727 -20.251 1.00 83.75 147 VAL A CA 1
ATOM 1133 C C . VAL A 1 147 ? 23.463 -0.164 -21.392 1.00 83.75 147 VAL A C 1
ATOM 1135 O O . VAL A 1 147 ? 23.084 1.009 -21.347 1.00 83.75 147 VAL A O 1
ATOM 1138 N N . SER A 1 148 ? 23.092 -0.997 -22.366 1.00 85.50 148 SER A N 1
ATOM 1139 C CA . SER A 1 148 ? 22.182 -0.636 -23.458 1.00 85.50 148 SER A CA 1
ATOM 1140 C C . SER A 1 148 ? 20.810 -0.199 -22.934 1.00 85.50 148 SER A C 1
ATOM 1142 O O . SER A 1 148 ? 20.295 0.841 -23.346 1.00 85.50 148 SER A O 1
ATOM 1144 N N . TYR A 1 149 ? 20.258 -0.904 -21.941 1.00 88.06 149 TYR A N 1
ATOM 1145 C CA . TYR A 1 149 ? 19.002 -0.522 -21.290 1.00 88.06 149 TYR A CA 1
ATOM 1146 C C . TYR A 1 149 ? 19.094 0.837 -20.592 1.00 88.06 149 TYR A C 1
ATOM 1148 O O . TYR A 1 149 ? 18.226 1.690 -20.778 1.00 88.06 149 TYR A O 1
ATOM 1156 N N . VAL A 1 150 ? 20.162 1.077 -19.825 1.00 86.50 150 VAL A N 1
ATOM 1157 C CA . VAL A 1 150 ? 20.378 2.369 -19.154 1.00 86.50 150 VAL A CA 1
ATOM 1158 C C . VAL A 1 150 ? 20.508 3.498 -20.177 1.00 86.50 150 VAL A C 1
ATOM 1160 O O . VAL A 1 150 ? 19.899 4.555 -20.006 1.00 86.50 150 VAL A O 1
ATOM 1163 N N . ASN A 1 151 ? 21.247 3.282 -21.266 1.00 86.56 151 ASN A N 1
ATOM 1164 C CA . ASN A 1 151 ? 21.348 4.253 -22.354 1.00 86.56 151 ASN A CA 1
ATOM 1165 C C . ASN A 1 151 ? 19.988 4.501 -23.016 1.00 86.56 151 ASN A C 1
ATOM 1167 O O . ASN A 1 151 ? 19.636 5.651 -23.264 1.00 86.56 151 ASN A O 1
ATOM 1171 N N . TYR A 1 152 ? 19.192 3.458 -23.238 1.00 89.44 152 TYR A N 1
ATOM 1172 C CA . TYR A 1 152 ? 17.853 3.579 -23.800 1.00 89.44 152 TYR A CA 1
ATOM 1173 C C . TYR A 1 152 ? 16.942 4.451 -22.921 1.00 89.44 152 TYR A C 1
ATOM 1175 O O . TYR A 1 152 ? 16.398 5.444 -23.397 1.00 89.44 152 TYR A O 1
ATOM 1183 N N . ILE A 1 153 ? 16.838 4.171 -21.620 1.00 90.25 153 ILE A N 1
ATOM 1184 C CA . ILE A 1 153 ? 15.939 4.924 -20.725 1.00 90.25 153 ILE A CA 1
ATOM 1185 C C . ILE A 1 153 ? 16.421 6.346 -20.386 1.00 90.25 153 ILE A C 1
ATOM 1187 O O . ILE A 1 153 ? 15.648 7.116 -19.817 1.00 90.25 153 ILE A O 1
ATOM 1191 N N . THR A 1 154 ? 17.688 6.687 -20.664 1.00 86.50 154 THR A N 1
ATOM 1192 C CA . THR A 1 154 ? 18.273 8.007 -20.342 1.00 86.50 154 THR A CA 1
ATOM 1193 C 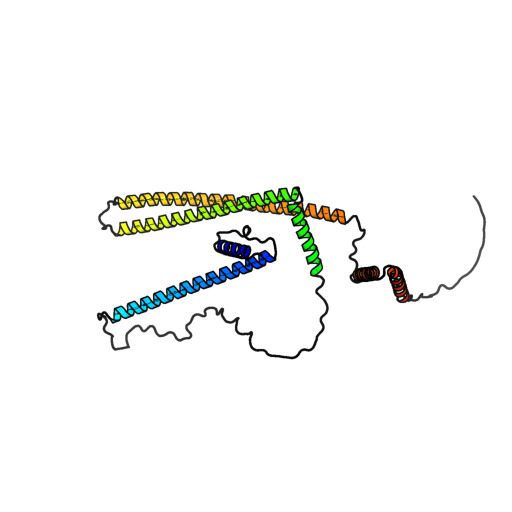C . THR A 1 154 ? 18.561 8.879 -21.560 1.00 86.50 154 THR A C 1
ATOM 1195 O O . THR A 1 154 ? 18.532 10.101 -21.439 1.00 86.50 154 THR A O 1
ATOM 1198 N N . ARG A 1 155 ? 18.861 8.283 -22.719 1.00 86.75 155 ARG A N 1
ATOM 1199 C CA . ARG A 1 155 ? 19.309 8.999 -23.925 1.00 86.75 155 ARG A CA 1
ATOM 1200 C C . ARG A 1 155 ? 18.348 8.863 -25.100 1.00 86.75 155 ARG A C 1
ATOM 1202 O O . ARG A 1 155 ? 18.321 9.760 -25.937 1.00 86.75 155 ARG A O 1
ATOM 1209 N N . SER A 1 156 ? 17.571 7.781 -25.183 1.00 91.06 156 SER A N 1
ATOM 1210 C CA . SER A 1 156 ? 16.554 7.640 -26.231 1.00 91.06 156 SER A CA 1
ATOM 1211 C C . SER A 1 156 ? 15.312 8.443 -25.859 1.00 91.06 156 SER A C 1
ATOM 1213 O O . SER A 1 156 ? 14.793 8.294 -24.756 1.00 91.06 156 SER A O 1
ATOM 1215 N N . SER A 1 157 ? 14.800 9.273 -26.768 1.00 89.06 157 SER A N 1
ATOM 1216 C CA . SER A 1 157 ? 13.576 10.050 -26.527 1.00 89.06 157 SER A CA 1
ATOM 1217 C C . SER A 1 157 ? 12.365 9.148 -26.265 1.00 89.06 157 SER A C 1
ATOM 1219 O O . SER A 1 157 ? 11.565 9.441 -25.377 1.00 89.06 157 SER A O 1
ATOM 1221 N N . GLU A 1 158 ? 12.261 8.022 -26.977 1.00 91.69 158 GLU A N 1
ATOM 1222 C CA . GLU A 1 158 ? 11.207 7.025 -26.772 1.00 91.69 158 GLU A CA 1
ATOM 1223 C C . GLU A 1 158 ? 11.346 6.331 -25.410 1.00 91.69 158 GLU A C 1
ATOM 1225 O O . GLU A 1 158 ? 10.377 6.242 -24.652 1.00 91.69 158 GLU A O 1
ATOM 1230 N N . GLY A 1 159 ? 12.565 5.909 -25.059 1.00 90.19 159 GLY A N 1
ATOM 1231 C CA . GLY A 1 159 ? 12.852 5.266 -23.777 1.00 90.19 159 GLY A CA 1
ATOM 1232 C C . GLY A 1 159 ? 12.619 6.189 -22.588 1.00 90.19 159 GLY A C 1
ATOM 1233 O O . GLY A 1 159 ? 11.996 5.780 -21.609 1.00 90.19 159 GLY A O 1
ATOM 1234 N N . VAL A 1 160 ? 13.036 7.452 -22.694 1.00 93.31 160 VAL A N 1
ATOM 1235 C CA . VAL A 1 160 ? 12.785 8.487 -21.682 1.00 93.31 160 VAL A CA 1
ATOM 1236 C C . VAL A 1 160 ? 11.285 8.731 -21.516 1.00 93.31 160 VAL A C 1
ATOM 1238 O O . VAL A 1 160 ? 10.807 8.745 -20.383 1.00 93.31 160 VAL A O 1
ATOM 1241 N N . ALA A 1 161 ? 10.527 8.869 -22.609 1.00 94.44 161 ALA A N 1
ATOM 1242 C CA . ALA A 1 161 ? 9.082 9.094 -22.544 1.00 94.44 161 ALA A CA 1
ATOM 1243 C C . ALA A 1 161 ? 8.339 7.916 -21.888 1.00 94.44 161 ALA A C 1
ATOM 1245 O O . ALA A 1 161 ? 7.518 8.120 -20.995 1.00 94.44 161 ALA A O 1
ATOM 1246 N N . LYS A 1 162 ? 8.657 6.672 -22.269 1.00 93.12 162 LYS A N 1
ATOM 1247 C CA . LYS A 1 162 ? 8.042 5.471 -21.676 1.00 93.12 162 LYS A CA 1
ATOM 1248 C C . LYS A 1 162 ? 8.437 5.285 -20.208 1.00 93.12 162 LYS A C 1
ATOM 1250 O O . LYS A 1 162 ? 7.590 4.952 -19.383 1.00 93.12 162 LYS A O 1
ATOM 1255 N N . ASN A 1 163 ? 9.698 5.549 -19.864 1.00 93.12 163 ASN A N 1
ATOM 1256 C CA . ASN A 1 163 ? 10.181 5.497 -18.485 1.00 93.12 163 ASN A CA 1
ATOM 1257 C C . ASN A 1 163 ? 9.553 6.598 -17.610 1.00 93.12 163 ASN A C 1
ATOM 1259 O O . ASN A 1 163 ? 9.305 6.373 -16.429 1.00 93.12 163 ASN A O 1
ATOM 1263 N N . ALA A 1 164 ? 9.256 7.774 -18.174 1.00 94.62 164 ALA A N 1
ATOM 1264 C CA . ALA A 1 164 ? 8.532 8.830 -17.470 1.00 94.62 164 ALA A CA 1
ATOM 1265 C C . ALA A 1 164 ? 7.109 8.386 -17.097 1.00 94.62 164 ALA A C 1
ATOM 1267 O O . ALA A 1 164 ? 6.729 8.513 -15.936 1.00 94.62 164 ALA A O 1
ATOM 1268 N N . VAL A 1 165 ? 6.375 7.774 -18.036 1.00 95.25 165 VAL A N 1
ATOM 1269 C CA . VAL A 1 165 ? 5.043 7.200 -17.767 1.00 95.25 165 VAL A CA 1
ATOM 1270 C C . VAL A 1 165 ? 5.118 6.103 -16.704 1.00 95.25 165 VAL A C 1
ATOM 1272 O O . VAL A 1 165 ? 4.298 6.069 -15.792 1.00 95.25 165 VAL A O 1
ATOM 1275 N N . LEU A 1 166 ? 6.117 5.217 -16.772 1.00 94.19 166 LEU A N 1
ATOM 1276 C CA . LEU A 1 166 ? 6.309 4.187 -15.748 1.00 94.19 166 LEU A CA 1
ATOM 1277 C C . LEU A 1 166 ? 6.508 4.802 -14.353 1.00 94.19 166 LEU A C 1
ATOM 1279 O O . LEU A 1 166 ? 5.856 4.377 -13.400 1.00 94.19 166 LEU A O 1
ATOM 1283 N N . LYS A 1 167 ? 7.366 5.821 -14.238 1.00 94.25 167 LYS A N 1
ATOM 1284 C CA . LYS A 1 167 ? 7.613 6.520 -12.970 1.00 94.25 167 LYS A CA 1
ATOM 1285 C C . LYS A 1 167 ? 6.372 7.237 -12.444 1.00 94.25 167 LYS A C 1
ATOM 1287 O O . LYS A 1 167 ? 6.133 7.204 -11.241 1.00 94.25 167 LYS A O 1
ATOM 1292 N N . GLU A 1 168 ? 5.584 7.850 -13.322 1.00 96.12 168 GLU A N 1
ATOM 1293 C CA . GLU A 1 168 ? 4.305 8.476 -12.971 1.00 96.12 168 GLU A CA 1
ATOM 1294 C C . GLU A 1 168 ? 3.336 7.445 -12.376 1.00 96.12 168 GLU A C 1
ATOM 1296 O O . GLU A 1 168 ? 2.869 7.620 -11.252 1.00 96.12 168 GLU A O 1
ATOM 1301 N N . ARG A 1 169 ? 3.125 6.309 -13.057 1.00 95.38 169 ARG A N 1
ATOM 1302 C CA . ARG A 1 169 ? 2.242 5.231 -12.572 1.00 95.38 169 ARG A CA 1
ATOM 1303 C C . ARG A 1 169 ? 2.724 4.611 -11.261 1.00 95.38 169 ARG A C 1
ATOM 1305 O O . ARG A 1 169 ? 1.918 4.305 -10.384 1.00 95.38 169 ARG A O 1
ATOM 1312 N N . GLN A 1 170 ? 4.036 4.435 -11.096 1.00 93.62 170 GLN A N 1
ATOM 1313 C CA . GLN A 1 170 ? 4.618 3.989 -9.825 1.00 93.62 170 GLN A CA 1
ATOM 1314 C C . GLN A 1 170 ? 4.393 5.015 -8.703 1.00 93.62 170 GLN A C 1
ATOM 1316 O O . GLN A 1 170 ? 4.113 4.626 -7.568 1.00 93.62 170 GLN A O 1
ATOM 1321 N N . GLY A 1 171 ? 4.468 6.312 -9.019 1.00 93.69 171 GLY A N 1
ATOM 1322 C CA . GLY A 1 171 ? 4.138 7.405 -8.105 1.00 93.69 171 GLY A CA 1
ATOM 1323 C C . GLY A 1 171 ? 2.681 7.359 -7.643 1.00 93.69 171 GLY A C 1
ATOM 1324 O O . GLY A 1 171 ? 2.429 7.317 -6.439 1.00 93.69 171 GLY A O 1
ATOM 1325 N N . GLU A 1 172 ? 1.733 7.259 -8.578 1.00 94.31 172 GLU A N 1
ATOM 1326 C CA . GLU A 1 172 ? 0.297 7.128 -8.279 1.00 94.31 172 GLU A CA 1
ATOM 1327 C C . GLU A 1 172 ? 0.013 5.908 -7.386 1.00 94.31 172 GLU A C 1
ATOM 1329 O O . GLU A 1 172 ? -0.707 5.997 -6.389 1.00 94.31 172 GLU A O 1
ATOM 1334 N N . LEU A 1 173 ? 0.630 4.760 -7.692 1.00 94.75 173 LEU A N 1
ATOM 1335 C CA . LEU A 1 173 ? 0.491 3.551 -6.881 1.00 94.75 173 LEU A CA 1
ATOM 1336 C C . LEU A 1 173 ? 1.021 3.753 -5.452 1.00 94.75 173 LEU A C 1
ATOM 1338 O O . LEU A 1 173 ? 0.406 3.281 -4.491 1.00 94.75 173 LEU A O 1
ATOM 1342 N N . ARG A 1 174 ? 2.149 4.454 -5.294 1.00 92.31 174 ARG A N 1
ATOM 1343 C CA . ARG A 1 174 ? 2.738 4.766 -3.985 1.00 92.31 174 ARG A CA 1
ATOM 1344 C C . ARG A 1 174 ? 1.829 5.680 -3.165 1.00 92.31 174 ARG A C 1
ATOM 1346 O O . ARG A 1 174 ? 1.601 5.411 -1.984 1.00 92.31 174 ARG A O 1
ATOM 1353 N N . GLU A 1 175 ? 1.276 6.723 -3.777 1.00 93.81 175 GLU A N 1
ATOM 1354 C CA . GLU A 1 175 ? 0.323 7.632 -3.129 1.00 93.81 175 GLU A CA 1
ATOM 1355 C C . GLU A 1 175 ? -0.965 6.909 -2.713 1.00 93.81 175 GLU A C 1
ATOM 1357 O O . GLU A 1 175 ? -1.458 7.100 -1.593 1.00 93.81 175 GLU A O 1
ATOM 1362 N N . GLN A 1 176 ? -1.465 6.004 -3.558 1.00 95.12 176 GLN A N 1
ATOM 1363 C CA . GLN A 1 176 ? -2.632 5.186 -3.238 1.00 95.12 176 GLN A CA 1
ATOM 1364 C C . GLN A 1 176 ? -2.355 4.251 -2.053 1.00 95.12 176 GLN A C 1
ATOM 1366 O O . GLN A 1 176 ? -3.158 4.174 -1.119 1.00 95.12 176 GLN A O 1
ATOM 1371 N N . ARG A 1 177 ? -1.192 3.583 -2.024 1.00 93.44 177 ARG A N 1
ATOM 1372 C CA . ARG A 1 177 ? -0.771 2.751 -0.881 1.00 93.44 177 ARG A CA 1
ATOM 1373 C C . ARG A 1 177 ? -0.649 3.566 0.404 1.00 93.44 177 ARG A C 1
ATOM 1375 O O . ARG A 1 177 ? -1.124 3.124 1.452 1.00 93.44 177 ARG A O 1
ATOM 1382 N N . ALA A 1 178 ? -0.068 4.763 0.334 1.00 92.12 178 ALA A N 1
ATOM 1383 C CA . ALA A 1 178 ? 0.022 5.667 1.477 1.00 92.12 178 ALA A CA 1
ATOM 1384 C C . ALA A 1 178 ? -1.369 6.082 1.991 1.00 92.12 178 ALA A C 1
ATOM 1386 O O . ALA A 1 178 ? -1.614 6.067 3.201 1.00 92.12 178 ALA A O 1
ATOM 1387 N N . SER A 1 179 ? -2.306 6.368 1.085 1.00 95.56 179 SER A N 1
ATOM 1388 C CA . SER A 1 179 ? -3.697 6.688 1.425 1.00 95.56 179 SER A CA 1
ATOM 1389 C C . SER A 1 179 ? -4.416 5.511 2.089 1.00 95.56 179 SER A C 1
ATOM 1391 O O . SER A 1 179 ? -5.070 5.696 3.117 1.00 95.56 179 SER A O 1
ATOM 1393 N N . ILE A 1 180 ? -4.225 4.287 1.583 1.00 95.94 180 ILE A N 1
ATOM 1394 C CA . ILE A 1 180 ? -4.743 3.054 2.200 1.00 95.94 180 ILE A CA 1
ATOM 1395 C C . ILE A 1 180 ? -4.199 2.888 3.622 1.00 95.94 180 ILE A C 1
ATOM 1397 O O . ILE A 1 180 ? -4.973 2.594 4.534 1.00 95.94 180 ILE A O 1
ATOM 1401 N N . ARG A 1 181 ? -2.892 3.099 3.841 1.00 94.75 181 ARG A N 1
ATOM 1402 C CA . ARG A 1 181 ? -2.283 3.033 5.184 1.00 94.75 181 ARG A CA 1
ATOM 1403 C C . ARG A 1 181 ? -2.906 4.064 6.128 1.00 94.75 181 ARG A C 1
ATOM 1405 O O . ARG A 1 181 ? -3.309 3.712 7.235 1.00 94.75 181 ARG A O 1
ATOM 1412 N N . LYS A 1 182 ? -3.059 5.312 5.672 1.00 95.56 182 LYS A N 1
ATOM 1413 C CA . LYS A 1 182 ? -3.658 6.404 6.456 1.00 95.56 182 LYS A CA 1
ATOM 1414 C C . LYS A 1 182 ? -5.106 6.104 6.853 1.00 95.56 182 LYS A C 1
ATOM 1416 O O . LYS A 1 182 ? -5.444 6.205 8.029 1.00 95.56 182 LYS A O 1
ATOM 1421 N N . VAL A 1 183 ? -5.955 5.708 5.903 1.00 97.12 183 VAL A N 1
ATOM 1422 C CA . VAL A 1 183 ? -7.361 5.378 6.197 1.00 97.12 183 VAL A CA 1
ATOM 1423 C C . VAL A 1 183 ? -7.458 4.105 7.040 1.00 97.12 183 VAL A C 1
ATOM 1425 O O . VAL A 1 183 ? -8.258 4.050 7.967 1.00 97.12 183 VAL A O 1
ATOM 1428 N N . GLY A 1 184 ? -6.592 3.114 6.810 1.00 97.12 184 GLY A N 1
ATOM 1429 C CA . GLY A 1 184 ? -6.495 1.923 7.655 1.00 97.12 184 GLY A CA 1
ATOM 1430 C C . GLY A 1 184 ? -6.208 2.258 9.123 1.00 97.12 184 GLY A C 1
ATOM 1431 O O . GLY A 1 184 ? -6.843 1.695 10.016 1.00 97.12 184 GLY A O 1
ATOM 1432 N N . ALA A 1 185 ? -5.322 3.224 9.383 1.00 96.31 185 ALA A N 1
ATOM 1433 C CA . ALA A 1 185 ? -5.071 3.723 10.733 1.00 96.31 185 ALA A CA 1
ATOM 1434 C C . ALA A 1 185 ? -6.307 4.413 11.342 1.00 96.31 185 ALA A C 1
ATOM 1436 O O . ALA A 1 185 ? -6.622 4.166 12.505 1.00 96.31 185 ALA A O 1
ATOM 1437 N N . LEU A 1 186 ? -7.051 5.208 10.560 1.00 96.69 186 LEU A N 1
ATOM 1438 C CA . LEU A 1 186 ? -8.304 5.836 11.009 1.00 96.69 186 LEU A CA 1
ATOM 1439 C C . LEU A 1 186 ? -9.391 4.806 11.342 1.00 96.69 186 LEU A C 1
ATOM 1441 O O . LEU A 1 186 ? -10.084 4.953 12.346 1.00 96.69 186 LEU A O 1
ATOM 1445 N N . VAL A 1 187 ? -9.516 3.738 10.547 1.00 98.19 187 VAL A N 1
ATOM 1446 C CA . VAL A 1 187 ? -10.435 2.624 10.830 1.00 98.19 187 VAL A CA 1
ATOM 1447 C C . VAL A 1 187 ? -10.086 1.969 12.167 1.00 98.19 187 VAL A C 1
ATOM 1449 O O . VAL A 1 187 ? -10.973 1.744 12.987 1.00 98.19 187 VAL A O 1
ATOM 1452 N N . ASN A 1 188 ? -8.805 1.684 12.409 1.00 96.69 188 ASN A N 1
ATOM 1453 C CA . ASN A 1 188 ? -8.359 1.075 13.663 1.00 96.69 188 ASN A CA 1
ATOM 1454 C C . ASN A 1 188 ? -8.561 2.010 14.864 1.00 96.69 188 ASN A C 1
ATOM 1456 O O . ASN A 1 188 ? -8.988 1.553 15.922 1.00 96.69 188 ASN A O 1
ATOM 1460 N N . ALA A 1 189 ? -8.318 3.312 14.693 1.00 97.31 189 ALA A N 1
ATOM 1461 C CA . ALA A 1 189 ? -8.591 4.312 15.721 1.00 97.31 189 ALA A CA 1
ATOM 1462 C C . ALA A 1 189 ? -10.088 4.382 16.062 1.00 97.31 189 ALA A C 1
ATOM 1464 O O . ALA A 1 189 ? -10.442 4.352 17.236 1.00 97.31 189 ALA A O 1
ATOM 1465 N N . ALA A 1 190 ? -10.967 4.384 15.053 1.00 96.75 190 ALA A N 1
ATOM 1466 C CA . ALA A 1 190 ? -12.414 4.383 15.260 1.00 96.75 190 ALA A CA 1
ATOM 1467 C C . ALA A 1 190 ? -12.910 3.090 15.933 1.00 96.75 190 ALA A C 1
ATOM 1469 O O . ALA A 1 190 ? -13.804 3.147 16.770 1.00 96.75 190 ALA A O 1
ATOM 1470 N N . LYS A 1 191 ? -12.323 1.925 15.615 1.00 97.38 191 LYS A N 1
ATOM 1471 C CA . LYS A 1 191 ? -12.617 0.672 16.336 1.00 97.38 191 LYS A CA 1
ATOM 1472 C C . LYS A 1 191 ? -12.266 0.787 17.816 1.00 97.38 191 LYS A C 1
ATOM 1474 O O . LYS A 1 191 ? -13.108 0.493 18.652 1.00 97.38 191 LYS A O 1
ATOM 1479 N N . LYS A 1 192 ? -11.063 1.283 18.122 1.00 97.75 192 LYS A N 1
ATOM 1480 C CA . LYS A 1 192 ? -10.629 1.496 19.505 1.00 97.75 192 LYS A CA 1
ATOM 1481 C C . LYS A 1 192 ? -11.551 2.472 20.244 1.00 97.75 192 LYS A C 1
ATOM 1483 O O . LYS A 1 192 ? -11.948 2.191 21.363 1.00 97.75 192 LYS A O 1
ATOM 1488 N N . GLU A 1 193 ? -11.944 3.571 19.600 1.00 97.56 193 GLU A N 1
ATOM 1489 C CA . GLU A 1 193 ? -12.906 4.535 20.156 1.00 97.56 193 GLU A CA 1
ATOM 1490 C C . GLU A 1 193 ? -14.261 3.868 20.463 1.00 97.56 193 GLU A C 1
ATOM 1492 O O . GLU A 1 193 ? -14.836 4.102 21.522 1.00 97.56 193 GLU A O 1
ATOM 1497 N N . ILE A 1 194 ? -14.755 2.991 19.581 1.00 97.69 194 ILE A N 1
ATOM 1498 C CA . ILE A 1 194 ? -15.982 2.215 19.818 1.00 97.69 194 ILE A CA 1
ATOM 1499 C C . ILE A 1 194 ? -15.818 1.270 21.015 1.00 97.69 194 ILE A C 1
ATOM 1501 O O . ILE A 1 194 ? -16.720 1.199 21.849 1.00 97.69 194 ILE A O 1
ATOM 1505 N N . ASP A 1 195 ? -14.699 0.554 21.109 1.00 98.25 195 ASP A N 1
ATOM 1506 C CA . ASP A 1 195 ? -14.428 -0.383 22.204 1.00 98.25 195 ASP A CA 1
ATOM 1507 C C . ASP A 1 195 ? -14.319 0.348 23.553 1.00 98.25 195 ASP A C 1
ATOM 1509 O O . ASP A 1 195 ? -14.953 -0.060 24.529 1.00 98.25 195 ASP A O 1
ATOM 1513 N N . ASP A 1 196 ? -13.615 1.484 23.586 1.00 97.69 196 ASP A N 1
ATOM 1514 C CA . ASP A 1 196 ? -13.475 2.338 24.769 1.00 97.69 196 ASP A CA 1
ATOM 1515 C C . ASP A 1 196 ? -14.839 2.899 25.221 1.00 97.69 196 ASP A C 1
ATOM 1517 O O . ASP A 1 196 ? -15.160 2.888 26.413 1.00 97.69 196 ASP A O 1
ATOM 1521 N N . LEU A 1 197 ? -15.674 3.364 24.283 1.00 96.56 197 LEU A N 1
ATOM 1522 C CA . LEU A 1 197 ? -17.020 3.869 24.583 1.00 96.56 197 LEU A CA 1
ATOM 1523 C C . LEU A 1 197 ? -17.964 2.760 25.059 1.00 96.56 197 LEU A C 1
ATOM 1525 O O . LEU A 1 197 ? -18.739 2.987 25.987 1.00 96.56 197 LEU A O 1
ATOM 1529 N N . ASN A 1 198 ? -17.886 1.560 24.476 1.00 96.62 198 ASN A N 1
ATOM 1530 C CA . ASN A 1 198 ? -18.641 0.400 24.956 1.00 96.62 198 ASN A CA 1
ATOM 1531 C C . ASN A 1 198 ? -18.236 0.038 26.391 1.00 96.62 198 ASN A C 1
ATOM 1533 O O . ASN A 1 198 ? -19.109 -0.170 27.229 1.00 96.62 198 ASN A O 1
ATOM 1537 N N . ALA A 1 199 ? -16.935 0.009 26.696 1.00 96.31 199 ALA A N 1
ATOM 1538 C CA . ALA A 1 199 ? -16.444 -0.289 28.040 1.00 96.31 199 ALA A CA 1
ATOM 1539 C C . ALA A 1 199 ? -16.910 0.756 29.069 1.00 96.31 199 ALA A C 1
ATOM 1541 O O . ALA A 1 199 ? -17.371 0.396 30.152 1.00 96.31 199 ALA A O 1
ATOM 1542 N N . ARG A 1 200 ? -16.857 2.049 28.718 1.00 93.94 200 ARG A N 1
ATOM 1543 C CA . ARG A 1 200 ? -17.386 3.135 29.566 1.00 93.94 200 ARG A CA 1
ATOM 1544 C C . ARG A 1 200 ? -18.890 3.012 29.791 1.00 93.94 200 ARG A C 1
ATOM 1546 O O . ARG A 1 200 ? -19.353 3.237 30.905 1.00 93.94 200 ARG A O 1
ATOM 1553 N N . LEU A 1 201 ? -19.641 2.651 28.750 1.00 92.81 201 LEU A N 1
ATOM 1554 C CA . LEU A 1 201 ? -21.084 2.461 28.843 1.00 92.81 201 LEU A CA 1
ATOM 1555 C C . LEU A 1 201 ? -21.441 1.282 29.758 1.00 92.81 201 LEU A C 1
ATOM 1557 O O . LEU A 1 201 ? -22.352 1.400 30.568 1.00 92.81 201 LEU A O 1
ATOM 1561 N N . GLU A 1 202 ? -20.726 0.161 29.656 1.00 91.88 202 GLU A N 1
ATOM 1562 C CA . GLU A 1 202 ? -20.940 -0.998 30.533 1.00 91.88 202 GLU A CA 1
ATOM 1563 C C . GLU A 1 202 ? -20.578 -0.700 31.992 1.00 91.88 202 GLU A C 1
ATOM 1565 O O . GLU A 1 202 ? -21.314 -1.097 32.893 1.00 91.88 202 GLU A O 1
ATOM 1570 N N . LEU A 1 203 ? -19.513 0.070 32.240 1.00 90.94 203 LEU A N 1
ATOM 1571 C CA . LEU A 1 203 ? -19.156 0.512 33.590 1.00 90.94 203 LEU A CA 1
ATOM 1572 C C . LEU A 1 203 ? -20.271 1.377 34.199 1.00 90.94 203 LEU A C 1
ATOM 1574 O O . LEU A 1 203 ? -20.712 1.109 35.314 1.00 90.94 203 LEU A O 1
ATOM 1578 N N . LYS A 1 204 ? -20.800 2.349 33.445 1.00 88.19 204 LYS A N 1
ATOM 1579 C CA . LYS A 1 204 ? -21.907 3.209 33.900 1.00 88.19 204 LYS A CA 1
ATOM 1580 C C . LYS A 1 204 ? -23.196 2.430 34.166 1.00 88.19 204 LYS A C 1
ATOM 1582 O O . LYS A 1 204 ? -23.827 2.623 35.203 1.00 88.19 204 LYS A O 1
ATOM 1587 N N . LYS A 1 205 ? -23.529 1.469 33.300 1.00 86.00 205 LYS A N 1
ATOM 1588 C CA . LYS A 1 205 ? -24.670 0.569 33.519 1.00 86.00 205 LYS A CA 1
ATOM 1589 C C . LYS A 1 205 ? -24.509 -0.295 34.769 1.00 86.00 205 LYS A C 1
ATOM 1591 O O . LYS A 1 205 ? -25.515 -0.592 35.407 1.00 86.00 205 LYS A O 1
ATOM 1596 N N . ALA A 1 206 ? -23.287 -0.719 35.095 1.00 87.06 206 ALA A N 1
ATOM 1597 C CA . ALA A 1 206 ? -22.998 -1.530 36.277 1.00 87.06 206 ALA A CA 1
ATOM 1598 C C . ALA A 1 206 ? -23.061 -0.723 37.588 1.00 87.06 206 ALA A C 1
ATOM 1600 O O . ALA A 1 206 ? -23.398 -1.281 38.628 1.00 87.06 206 ALA A O 1
ATOM 1601 N N . GLU A 1 207 ? -22.776 0.583 37.544 1.00 84.62 207 GLU A N 1
ATOM 1602 C CA . GLU A 1 207 ? -22.940 1.503 38.683 1.00 84.62 207 GLU A CA 1
ATOM 1603 C C . GLU A 1 207 ? -24.419 1.791 39.008 1.00 84.62 207 GLU A C 1
ATOM 1605 O O . GLU A 1 207 ? -24.746 2.230 40.114 1.00 84.62 207 GLU A O 1
ATOM 1610 N N . ARG A 1 208 ? -25.332 1.541 38.061 1.00 77.62 208 ARG A N 1
ATOM 1611 C CA . ARG A 1 208 ? -26.765 1.804 38.216 1.00 77.62 208 ARG A CA 1
ATOM 1612 C C . ARG A 1 208 ? -27.447 0.702 39.048 1.00 77.62 208 ARG A C 1
ATOM 1614 O O . ARG A 1 208 ? -27.350 -0.476 38.700 1.00 77.62 208 ARG A O 1
ATOM 1621 N N . PRO A 1 209 ? -28.214 1.049 40.101 1.00 74.12 209 PRO A N 1
ATOM 1622 C CA . PRO A 1 209 ? -29.053 0.077 40.798 1.00 74.12 209 PRO A CA 1
ATOM 1623 C C . PRO A 1 209 ? -30.132 -0.466 39.850 1.00 74.12 209 PRO A C 1
ATOM 1625 O O . PRO A 1 209 ? -30.694 0.281 39.047 1.00 74.12 209 PRO A O 1
ATOM 1628 N N . ALA A 1 210 ? -30.429 -1.765 39.951 1.00 68.12 210 ALA A N 1
ATOM 1629 C CA . ALA A 1 210 ? -31.253 -2.502 38.987 1.00 68.12 210 ALA A CA 1
ATOM 1630 C C . ALA A 1 210 ? -32.652 -1.895 38.723 1.00 68.12 210 ALA A C 1
ATOM 1632 O O . ALA A 1 210 ? -33.180 -2.071 37.628 1.00 68.12 210 ALA A O 1
ATOM 1633 N N . ASP A 1 211 ? -33.203 -1.133 39.675 1.00 63.53 211 ASP A N 1
ATOM 1634 C CA . ASP A 1 211 ? -34.556 -0.555 39.615 1.00 63.53 211 ASP A CA 1
ATOM 1635 C C . ASP A 1 211 ? -34.648 0.845 38.970 1.00 63.53 211 ASP A C 1
ATOM 1637 O O . ASP A 1 211 ? -35.747 1.349 38.739 1.00 63.53 211 ASP A O 1
ATOM 1641 N N . SER A 1 212 ? -33.529 1.500 38.643 1.00 65.25 212 SER A N 1
ATOM 1642 C CA . SER A 1 212 ? -33.555 2.857 38.069 1.00 65.25 212 SER A CA 1
ATOM 1643 C C . SER A 1 212 ? -33.619 2.828 36.544 1.00 65.25 212 SER A C 1
ATOM 1645 O O . SER A 1 212 ? -32.609 3.042 35.892 1.00 65.25 212 SER A O 1
ATOM 1647 N N . GLU A 1 213 ? -34.774 2.568 35.935 1.00 63.47 213 GLU A N 1
ATOM 1648 C CA . GLU A 1 213 ? -34.938 2.418 34.468 1.00 63.47 213 GLU A CA 1
ATOM 1649 C C . GLU A 1 213 ? -34.647 3.687 33.627 1.00 63.47 213 GLU A C 1
ATOM 1651 O O . GLU A 1 213 ? -34.629 3.644 32.397 1.00 63.47 213 GLU A O 1
ATOM 1656 N N . ILE A 1 214 ? -34.401 4.826 34.278 1.00 71.38 214 ILE A N 1
ATOM 1657 C CA . ILE A 1 214 ? -34.130 6.111 33.628 1.00 71.38 214 ILE A CA 1
ATOM 1658 C C . ILE A 1 214 ? -32.642 6.196 33.261 1.00 71.38 214 ILE A C 1
ATOM 1660 O O . ILE A 1 214 ? -31.783 6.177 34.142 1.00 71.38 214 ILE A O 1
ATOM 1664 N N . LEU A 1 215 ? -32.353 6.326 31.960 1.00 69.81 215 LEU A N 1
ATOM 1665 C CA . LEU A 1 215 ? -31.015 6.640 31.446 1.00 69.81 215 LEU A CA 1
ATOM 1666 C C . LEU A 1 215 ? -30.542 7.973 32.031 1.00 69.81 215 LEU A C 1
ATOM 1668 O O . LEU A 1 215 ? -31.215 8.994 31.885 1.00 69.81 215 LEU A O 1
ATOM 1672 N N . VAL A 1 216 ? -29.372 7.960 32.661 1.00 79.12 216 VAL A N 1
ATOM 1673 C CA . VAL A 1 216 ? -28.733 9.177 33.171 1.00 79.12 216 VAL A CA 1
ATOM 1674 C C . VAL A 1 216 ? -28.189 9.985 31.986 1.00 79.12 216 VAL A C 1
ATOM 1676 O O . VAL A 1 216 ? -27.751 9.408 30.988 1.00 79.12 216 VAL A O 1
ATOM 1679 N N . ASP A 1 217 ? -28.176 11.318 32.088 1.00 83.88 217 ASP A N 1
ATOM 1680 C CA . ASP A 1 217 ? -27.702 12.220 31.022 1.00 83.88 217 ASP A CA 1
ATOM 1681 C C . ASP A 1 217 ? -26.308 11.839 30.483 1.00 83.88 217 ASP A C 1
ATOM 1683 O O . ASP A 1 217 ? -26.049 11.941 29.283 1.00 83.88 217 ASP A O 1
ATOM 1687 N N . GLU A 1 218 ? -25.423 11.338 31.350 1.00 85.38 218 GLU A N 1
ATOM 1688 C CA . GLU A 1 218 ? -24.081 10.863 30.987 1.00 85.38 218 GLU A CA 1
ATOM 1689 C C . GLU A 1 218 ? -24.110 9.626 30.070 1.00 85.38 218 GLU A C 1
ATOM 1691 O O . GLU A 1 218 ? -23.356 9.550 29.100 1.00 85.38 218 GLU A O 1
ATOM 1696 N N . GLU A 1 219 ? -25.004 8.664 30.315 1.00 87.25 219 GLU A N 1
ATOM 1697 C CA . GLU A 1 219 ? -25.147 7.475 29.463 1.00 87.25 219 GLU A CA 1
ATOM 1698 C C . GLU A 1 219 ? -25.684 7.855 28.081 1.00 87.25 219 GLU A C 1
ATOM 1700 O O . GLU A 1 219 ? -25.240 7.321 27.061 1.00 87.25 219 GLU A O 1
ATOM 1705 N N . TYR A 1 220 ? -26.604 8.823 28.028 1.00 91.25 220 TYR A N 1
ATOM 1706 C CA . TYR A 1 220 ? -27.136 9.328 26.766 1.00 91.25 220 TYR A CA 1
ATOM 1707 C C . TYR A 1 220 ? -26.053 10.019 25.924 1.00 91.25 220 TYR A C 1
ATOM 1709 O O . TYR A 1 220 ? -26.006 9.831 24.704 1.00 91.25 220 TYR A O 1
ATOM 1717 N N . GLN A 1 221 ? -25.140 10.757 26.567 1.00 93.62 221 GLN A N 1
ATOM 1718 C CA . GLN A 1 221 ? -23.975 11.350 25.903 1.00 93.62 221 GLN A CA 1
ATOM 1719 C C . GLN A 1 221 ? -23.056 10.271 25.315 1.00 93.62 221 GLN A C 1
ATOM 1721 O O . GLN A 1 221 ? -22.753 10.327 24.122 1.00 93.62 221 GLN A O 1
ATOM 1726 N N . ILE A 1 222 ? -22.706 9.237 26.094 1.00 93.56 222 ILE A N 1
ATOM 1727 C CA . ILE A 1 222 ? -21.859 8.123 25.624 1.00 93.56 222 ILE A CA 1
ATOM 1728 C C . ILE A 1 222 ? -22.515 7.401 24.439 1.00 93.56 222 ILE A C 1
ATOM 1730 O O . ILE A 1 222 ? -21.859 7.111 23.440 1.00 93.56 222 ILE A O 1
ATOM 1734 N N . ILE A 1 223 ? -23.827 7.147 24.494 1.00 94.12 223 ILE A N 1
ATOM 1735 C CA . ILE A 1 223 ? -24.569 6.533 23.381 1.00 94.12 223 ILE A CA 1
ATOM 1736 C C . ILE A 1 223 ? -24.533 7.426 22.127 1.00 94.12 223 ILE A C 1
ATOM 1738 O O . ILE A 1 223 ? -24.438 6.915 21.005 1.00 94.12 223 ILE A O 1
ATOM 1742 N N . GLY A 1 224 ? -24.610 8.749 22.293 1.00 95.88 224 GLY A N 1
ATOM 1743 C CA . GLY A 1 224 ? -24.469 9.722 21.209 1.00 95.88 224 GLY A CA 1
ATOM 1744 C C . GLY A 1 224 ? -23.090 9.665 20.547 1.00 95.88 224 GLY A C 1
ATOM 1745 O O . GLY A 1 224 ? -23.000 9.517 19.325 1.00 95.88 224 GLY A O 1
ATOM 1746 N N . GLU A 1 225 ? -22.026 9.700 21.348 1.00 95.81 225 GLU A N 1
ATOM 1747 C CA . GLU A 1 225 ? -20.638 9.567 20.884 1.00 95.81 225 GLU A CA 1
ATOM 1748 C C . GLU A 1 225 ? -20.410 8.236 20.161 1.00 95.81 225 GLU A C 1
ATOM 1750 O O . GLU A 1 225 ? -19.831 8.199 19.077 1.00 95.81 225 GLU A O 1
ATOM 1755 N N . LEU A 1 226 ? -20.966 7.147 20.691 1.00 96.75 226 LEU A N 1
ATOM 1756 C CA . LEU A 1 226 ? -20.863 5.804 20.126 1.00 96.75 226 LEU A CA 1
ATOM 1757 C C . LEU A 1 226 ? -21.526 5.721 18.742 1.00 96.75 226 LEU A C 1
ATOM 1759 O O . LEU A 1 226 ? -20.975 5.113 17.820 1.00 96.75 226 LEU A O 1
ATOM 1763 N N . LYS A 1 227 ? -22.681 6.373 18.545 1.00 97.44 227 LYS A N 1
ATOM 1764 C CA . LYS A 1 227 ? -23.313 6.482 17.217 1.00 97.44 227 LYS A CA 1
ATOM 1765 C C . LYS A 1 227 ? -22.423 7.237 16.228 1.00 97.44 227 LYS A C 1
ATOM 1767 O O . LYS A 1 227 ? -22.293 6.803 15.082 1.00 97.44 227 LYS A O 1
ATOM 1772 N N . ILE A 1 228 ? -21.794 8.329 16.661 1.00 96.75 228 ILE A N 1
ATOM 1773 C CA . ILE A 1 228 ? -20.870 9.113 15.829 1.00 96.75 228 ILE A CA 1
ATOM 1774 C C . ILE A 1 228 ? -19.627 8.282 15.479 1.00 96.75 228 ILE A C 1
ATOM 1776 O O . ILE A 1 228 ? -19.258 8.212 14.307 1.00 96.75 228 ILE A O 1
ATOM 1780 N N . ALA A 1 229 ? -19.020 7.603 16.454 1.00 97.19 229 ALA A N 1
ATOM 1781 C CA . ALA A 1 229 ? -17.856 6.743 16.254 1.00 97.19 229 ALA A CA 1
ATOM 1782 C C . ALA A 1 229 ? -18.164 5.574 15.300 1.00 97.19 229 ALA A C 1
ATOM 1784 O O . ALA A 1 229 ? -17.405 5.316 14.366 1.00 97.19 229 ALA A O 1
ATOM 1785 N N . LYS A 1 230 ? -19.332 4.928 15.442 1.00 97.50 230 LYS A N 1
ATOM 1786 C CA . LYS A 1 230 ? -19.807 3.898 14.500 1.00 97.50 230 LYS A CA 1
ATOM 1787 C C . LYS A 1 230 ? -19.979 4.441 13.088 1.00 97.50 230 LYS A C 1
ATOM 1789 O O . LYS A 1 230 ? -19.579 3.765 12.143 1.00 97.50 230 LYS A O 1
ATOM 1794 N N . LYS A 1 231 ? -20.547 5.638 12.929 1.00 98.00 231 LYS A N 1
ATOM 1795 C CA . LYS A 1 231 ? -20.686 6.273 11.612 1.00 98.00 231 LYS A CA 1
ATOM 1796 C C . LYS A 1 231 ? -19.315 6.540 10.980 1.00 98.00 231 LYS A C 1
ATOM 1798 O O . LYS A 1 231 ? -19.085 6.091 9.862 1.00 98.00 231 LYS A O 1
ATOM 1803 N N . LYS A 1 232 ? -18.380 7.143 11.728 1.00 97.38 232 LYS A N 1
ATOM 1804 C CA . LYS A 1 232 ? -16.988 7.351 11.285 1.00 97.38 232 LYS A CA 1
ATOM 1805 C C . LYS A 1 232 ? -16.308 6.039 10.888 1.00 97.38 232 LYS A C 1
ATOM 1807 O O . LYS A 1 232 ? -15.580 5.999 9.903 1.00 97.38 232 LYS A O 1
ATOM 1812 N N . TYR A 1 233 ? -16.516 4.964 11.651 1.00 98.38 233 TYR A N 1
ATOM 1813 C CA . TYR A 1 233 ? -15.966 3.648 11.328 1.00 98.38 233 TYR A CA 1
ATOM 1814 C C . TYR A 1 233 ? -16.463 3.145 9.969 1.00 98.38 233 TYR A C 1
ATOM 1816 O O . TYR A 1 233 ? -15.640 2.739 9.154 1.00 98.38 233 TYR A O 1
ATOM 1824 N N . HIS A 1 234 ? -17.774 3.202 9.714 1.00 98.25 234 HIS A N 1
ATOM 1825 C CA . HIS A 1 234 ? -18.347 2.757 8.440 1.00 98.25 234 HIS A CA 1
ATOM 1826 C C . HIS A 1 234 ? -17.835 3.611 7.277 1.00 98.25 234 HIS A C 1
ATOM 1828 O O . HIS A 1 234 ? -17.327 3.057 6.313 1.00 98.25 234 HIS A O 1
ATOM 1834 N N . GLU A 1 235 ? -17.852 4.941 7.410 1.00 97.94 235 GLU A N 1
ATOM 1835 C CA . GLU A 1 235 ? -17.346 5.860 6.379 1.00 97.94 235 GLU A CA 1
ATOM 1836 C C . GLU A 1 235 ? -15.867 5.603 6.047 1.00 97.94 235 GLU A C 1
ATOM 1838 O O . GLU A 1 235 ? -15.493 5.485 4.880 1.00 97.94 235 GLU A O 1
ATOM 1843 N N . ASN A 1 236 ? -15.012 5.457 7.065 1.00 97.25 236 ASN A N 1
ATOM 1844 C CA . ASN A 1 236 ? -13.596 5.148 6.856 1.00 97.25 236 ASN A CA 1
ATOM 1845 C C . ASN A 1 236 ? -13.392 3.741 6.277 1.00 97.25 236 ASN A C 1
ATOM 1847 O O . ASN A 1 236 ? -12.473 3.529 5.487 1.00 97.25 236 ASN A O 1
ATOM 1851 N N . PHE A 1 237 ? -14.215 2.767 6.668 1.00 98.31 237 PHE A N 1
ATOM 1852 C CA . PHE A 1 237 ? -14.128 1.401 6.159 1.00 98.31 237 PHE A CA 1
ATOM 1853 C C . PHE A 1 237 ? -14.548 1.315 4.689 1.00 98.31 237 PHE A C 1
ATOM 1855 O O . PHE A 1 237 ? -13.848 0.684 3.895 1.00 98.31 237 PHE A O 1
ATOM 1862 N N . ASP A 1 238 ? -15.632 1.991 4.317 1.00 98.31 238 ASP A N 1
ATOM 1863 C CA . ASP A 1 238 ? -16.084 2.096 2.933 1.00 98.31 238 ASP A CA 1
ATOM 1864 C C . ASP A 1 238 ? -15.025 2.806 2.088 1.00 98.31 238 ASP A C 1
ATOM 1866 O O . ASP A 1 238 ? -14.609 2.276 1.057 1.00 98.31 238 ASP A O 1
ATOM 1870 N N . ARG A 1 239 ? -14.450 3.908 2.591 1.00 97.69 239 ARG A N 1
ATOM 1871 C CA . ARG A 1 239 ? -13.341 4.584 1.908 1.00 97.69 239 ARG A CA 1
ATOM 1872 C C . ARG A 1 239 ? -12.105 3.695 1.761 1.00 97.69 239 ARG A C 1
ATOM 1874 O O . ARG A 1 239 ? -11.449 3.714 0.723 1.00 97.69 239 ARG A O 1
ATOM 1881 N N . LEU A 1 240 ? -11.765 2.898 2.776 1.00 97.75 240 LEU A N 1
ATOM 1882 C CA . LEU A 1 240 ? -10.658 1.940 2.702 1.00 97.75 240 LEU A CA 1
ATOM 1883 C C . LEU A 1 240 ? -10.910 0.873 1.630 1.00 97.75 240 LEU A C 1
ATOM 1885 O O . LEU A 1 240 ? -9.977 0.464 0.935 1.00 97.75 240 LEU A O 1
ATOM 1889 N N . LYS A 1 241 ? -12.154 0.401 1.519 1.00 97.94 241 LYS A N 1
ATOM 1890 C CA . LYS A 1 241 ? -12.569 -0.569 0.507 1.00 97.94 241 LYS A CA 1
ATOM 1891 C C . LYS A 1 241 ? -12.460 0.029 -0.897 1.00 97.94 241 LYS A C 1
ATOM 1893 O O . LYS A 1 241 ? -11.811 -0.584 -1.739 1.00 97.94 241 LYS A O 1
ATOM 1898 N N . GLU A 1 242 ? -12.987 1.234 -1.105 1.00 97.31 242 GLU A N 1
ATOM 1899 C CA . GLU A 1 242 ? -12.859 1.982 -2.363 1.00 97.31 242 GLU A CA 1
ATOM 1900 C C . GLU A 1 242 ? -11.395 2.152 -2.776 1.00 97.31 242 GLU A C 1
ATOM 1902 O O . GLU A 1 242 ? -11.017 1.748 -3.871 1.00 97.31 242 GLU A O 1
ATOM 1907 N N . LEU A 1 243 ? -10.537 2.650 -1.875 1.00 97.19 243 LEU A N 1
ATOM 1908 C CA . LEU A 1 243 ? -9.116 2.860 -2.171 1.00 97.19 243 LEU A CA 1
ATOM 1909 C C . LEU A 1 243 ? -8.400 1.554 -2.560 1.00 97.19 243 LEU A C 1
ATOM 1911 O O . LEU A 1 243 ? -7.523 1.552 -3.427 1.00 97.19 243 LEU A O 1
ATOM 1915 N N . ARG A 1 244 ? -8.761 0.428 -1.931 1.00 95.75 244 ARG A N 1
ATOM 1916 C CA . ARG A 1 244 ? -8.225 -0.899 -2.282 1.00 95.75 244 ARG A CA 1
ATOM 1917 C C . ARG A 1 244 ? -8.715 -1.388 -3.637 1.00 95.75 244 ARG A C 1
ATOM 1919 O O . ARG A 1 244 ? -7.951 -2.049 -4.339 1.00 95.75 244 ARG A O 1
ATOM 1926 N N . ASP A 1 245 ? -9.960 -1.097 -3.990 1.00 96.50 245 ASP A N 1
ATOM 1927 C CA . ASP A 1 245 ? -10.509 -1.440 -5.298 1.00 96.50 245 ASP A CA 1
ATOM 1928 C C . ASP A 1 245 ? -9.881 -0.574 -6.403 1.00 96.50 245 ASP A C 1
ATOM 1930 O O . ASP A 1 245 ? -9.474 -1.122 -7.425 1.00 96.50 245 ASP A O 1
ATOM 1934 N N . GLU A 1 246 ? -9.667 0.722 -6.157 1.00 95.50 246 GLU A N 1
ATOM 1935 C CA . GLU A 1 246 ? -8.931 1.657 -7.029 1.00 95.50 246 GLU A CA 1
ATOM 1936 C C . GLU A 1 246 ? -7.444 1.280 -7.207 1.00 95.50 246 GLU A C 1
ATOM 1938 O O . GLU A 1 246 ? -6.854 1.522 -8.258 1.00 95.50 246 GLU A O 1
ATOM 1943 N N . MET A 1 247 ? -6.816 0.634 -6.217 1.00 95.81 247 MET A N 1
ATOM 1944 C CA . MET A 1 247 ? -5.419 0.184 -6.319 1.00 95.81 247 MET A CA 1
ATOM 1945 C C . MET A 1 247 ? -5.224 -0.938 -7.355 1.00 95.81 247 MET A C 1
ATOM 1947 O O . MET A 1 247 ? -4.142 -1.073 -7.928 1.00 95.81 247 MET A O 1
ATOM 1951 N N . LYS A 1 248 ? -6.249 -1.761 -7.609 1.00 94.44 248 LYS A N 1
ATOM 1952 C CA . LYS A 1 248 ? -6.170 -2.900 -8.543 1.00 94.44 248 LYS A CA 1
ATOM 1953 C C . LYS A 1 248 ? -5.872 -2.476 -9.992 1.00 94.44 248 LYS A C 1
ATOM 1955 O O . LYS A 1 248 ? -4.913 -3.015 -10.548 1.00 94.44 248 LYS A O 1
ATOM 1960 N N . PRO A 1 249 ? -6.613 -1.535 -10.615 1.00 96.50 249 PRO A N 1
ATOM 1961 C CA . PRO A 1 249 ? -6.285 -1.064 -11.959 1.00 96.50 249 PRO A CA 1
ATOM 1962 C C . PRO A 1 249 ? -4.944 -0.318 -12.011 1.00 96.50 249 PRO A C 1
ATOM 1964 O O . PRO A 1 249 ? -4.240 -0.429 -13.009 1.00 96.50 249 PRO A O 1
ATOM 1967 N N . LEU A 1 250 ? -4.526 0.367 -10.937 1.00 94.50 250 LEU A N 1
ATOM 1968 C CA . LEU A 1 250 ? -3.198 0.994 -10.876 1.00 94.50 250 LEU A CA 1
ATOM 1969 C C . LEU A 1 250 ? -2.065 -0.040 -10.947 1.00 94.50 250 LEU A C 1
ATOM 1971 O O . LEU A 1 250 ? -1.096 0.161 -11.674 1.00 94.50 250 LEU A O 1
ATOM 1975 N N . LEU A 1 251 ? -2.195 -1.178 -10.252 1.00 94.75 251 LEU A N 1
ATOM 1976 C CA . LEU A 1 251 ? -1.225 -2.278 -10.348 1.00 94.75 251 LEU A CA 1
ATOM 1977 C C . LEU A 1 251 ? -1.117 -2.827 -11.777 1.00 94.75 251 LEU A C 1
ATOM 1979 O O . LEU A 1 251 ? -0.011 -3.090 -12.249 1.00 94.75 251 LEU A O 1
ATOM 1983 N N . GLN A 1 252 ? -2.253 -2.980 -12.465 1.00 96.19 252 GLN A N 1
ATOM 1984 C CA . GLN A 1 252 ? -2.280 -3.405 -13.867 1.00 96.19 252 GLN A CA 1
ATOM 1985 C C . GLN A 1 252 ? -1.620 -2.360 -14.773 1.00 96.19 252 GLN A C 1
ATOM 1987 O O . GLN A 1 252 ? -0.748 -2.709 -15.562 1.00 96.19 252 GLN A O 1
ATOM 1992 N N . SER A 1 253 ? -1.939 -1.078 -14.586 1.00 96.31 253 SER A N 1
ATOM 1993 C CA . SER A 1 253 ? -1.353 0.018 -15.363 1.00 96.31 253 SER A CA 1
ATOM 1994 C C . SER A 1 253 ? 0.170 0.120 -15.196 1.00 96.31 253 SER A C 1
ATOM 1996 O O . SER A 1 253 ? 0.885 0.341 -16.174 1.00 96.31 253 SER A O 1
ATOM 1998 N N . VAL A 1 254 ? 0.701 -0.106 -13.986 1.00 96.94 254 VAL A N 1
ATOM 1999 C CA . VAL A 1 254 ? 2.155 -0.185 -13.758 1.00 96.94 254 VAL A CA 1
ATOM 2000 C C . VAL A 1 254 ? 2.765 -1.363 -14.520 1.00 96.94 254 VAL A C 1
ATOM 2002 O O . VAL A 1 254 ? 3.795 -1.191 -15.169 1.00 96.94 254 VAL A O 1
ATOM 2005 N N . ALA A 1 255 ? 2.139 -2.542 -14.481 1.00 95.56 255 ALA A N 1
ATOM 2006 C CA . ALA A 1 255 ? 2.632 -3.717 -15.201 1.00 95.56 255 ALA A CA 1
ATOM 2007 C C . ALA A 1 255 ? 2.632 -3.504 -16.727 1.00 95.56 255 ALA A C 1
ATOM 2009 O O . ALA A 1 255 ? 3.601 -3.854 -17.401 1.00 95.56 255 ALA A O 1
ATOM 2010 N N . GLU A 1 256 ? 1.590 -2.871 -17.268 1.00 96.25 256 GLU A N 1
ATOM 2011 C CA . GLU A 1 256 ? 1.509 -2.487 -18.681 1.00 96.25 256 GLU A CA 1
ATOM 2012 C C . GLU A 1 256 ? 2.607 -1.484 -19.061 1.00 96.25 256 GLU A C 1
ATOM 2014 O O . GLU A 1 256 ? 3.276 -1.652 -20.082 1.00 96.25 256 GLU A O 1
ATOM 2019 N N . ALA A 1 257 ? 2.856 -0.474 -18.221 1.00 94.62 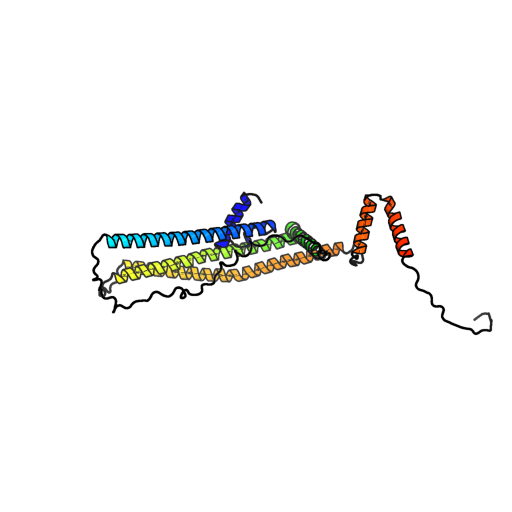257 ALA A N 1
ATOM 2020 C CA . ALA A 1 257 ? 3.928 0.493 -18.445 1.00 94.62 257 ALA A CA 1
ATOM 2021 C C . ALA A 1 257 ? 5.321 -0.164 -18.402 1.00 94.62 257 ALA A C 1
ATOM 2023 O O . ALA A 1 257 ? 6.173 0.150 -19.235 1.00 94.62 257 ALA A O 1
ATOM 2024 N N . GLN A 1 258 ? 5.548 -1.114 -17.486 1.00 95.06 258 GLN A N 1
ATOM 2025 C CA . GLN A 1 258 ? 6.783 -1.908 -17.439 1.00 95.06 258 GLN A CA 1
ATOM 2026 C C . GLN A 1 258 ? 6.964 -2.730 -18.716 1.00 95.06 258 GLN A C 1
ATOM 2028 O O . GLN A 1 258 ? 8.044 -2.718 -19.310 1.00 95.06 258 GLN A O 1
ATOM 2033 N N . HIS A 1 259 ? 5.906 -3.412 -19.161 1.00 95.38 259 HIS A N 1
ATOM 2034 C CA . HIS A 1 259 ? 5.932 -4.194 -20.392 1.00 95.38 259 HIS A CA 1
ATOM 2035 C C . HIS A 1 259 ? 6.258 -3.319 -21.603 1.00 95.38 259 HIS A C 1
ATOM 2037 O O . HIS A 1 259 ? 7.150 -3.658 -22.374 1.00 95.38 259 HIS A O 1
ATOM 2043 N N . ALA A 1 260 ? 5.622 -2.150 -21.714 1.00 94.00 260 ALA A N 1
ATOM 2044 C CA . ALA A 1 260 ? 5.867 -1.207 -22.799 1.00 94.00 260 ALA A CA 1
ATOM 2045 C C . ALA A 1 260 ? 7.327 -0.722 -22.841 1.00 94.00 260 ALA A C 1
ATOM 2047 O O . ALA A 1 260 ? 7.917 -0.639 -23.917 1.00 94.00 260 ALA A O 1
ATOM 2048 N N . VAL A 1 261 ? 7.939 -0.430 -21.686 1.00 93.50 261 VAL A N 1
ATOM 2049 C CA . VAL A 1 261 ? 9.366 -0.064 -21.621 1.00 93.50 261 VAL A CA 1
ATOM 2050 C C . VAL A 1 261 ? 10.246 -1.218 -22.111 1.00 93.50 261 VAL A C 1
ATOM 2052 O O . VAL A 1 261 ? 11.172 -0.990 -22.891 1.00 93.50 261 VAL A O 1
ATOM 2055 N N . ILE A 1 262 ? 9.952 -2.451 -21.690 1.00 92.81 262 ILE A N 1
ATOM 2056 C CA . ILE A 1 262 ? 10.723 -3.644 -22.065 1.00 92.81 262 ILE A CA 1
ATOM 2057 C C . ILE A 1 262 ? 10.564 -3.969 -23.555 1.00 92.81 262 ILE A C 1
ATOM 2059 O O . ILE A 1 262 ? 11.552 -4.293 -24.207 1.00 92.81 262 ILE A O 1
ATOM 2063 N N . GLU A 1 263 ? 9.358 -3.891 -24.115 1.00 93.06 263 GLU A N 1
ATOM 2064 C CA . GLU A 1 263 ? 9.107 -4.163 -25.535 1.00 93.06 263 GLU A CA 1
ATOM 2065 C C . GLU A 1 263 ? 9.774 -3.143 -26.453 1.00 93.06 263 GLU A C 1
ATOM 2067 O O . GLU A 1 263 ? 10.447 -3.525 -27.416 1.00 93.06 263 GLU A O 1
ATOM 2072 N N . CYS A 1 264 ? 9.650 -1.853 -26.134 1.00 91.12 264 CYS A N 1
ATOM 2073 C CA . CYS A 1 264 ? 10.341 -0.818 -26.891 1.00 91.12 264 CYS A CA 1
ATOM 2074 C C . CYS A 1 264 ? 11.865 -0.970 -26.753 1.00 91.12 264 CYS A C 1
ATOM 2076 O O . CYS A 1 264 ? 12.580 -0.846 -27.745 1.00 91.12 264 CYS A O 1
ATOM 2078 N N . PHE A 1 265 ? 12.377 -1.342 -25.570 1.00 93.62 265 PHE A N 1
ATOM 2079 C CA . PHE A 1 265 ? 13.800 -1.646 -25.408 1.00 93.62 265 PHE A CA 1
ATOM 2080 C C . PHE A 1 265 ? 14.245 -2.851 -26.246 1.00 93.62 265 PHE A C 1
ATOM 2082 O O . PHE A 1 265 ? 15.281 -2.781 -26.897 1.00 93.62 265 PHE A O 1
ATOM 2089 N N . ARG A 1 266 ? 13.477 -3.947 -26.272 1.00 91.12 266 ARG A N 1
ATOM 2090 C CA . ARG A 1 266 ? 13.782 -5.119 -27.113 1.00 91.12 266 ARG A CA 1
ATOM 2091 C C . ARG A 1 266 ? 13.860 -4.737 -28.588 1.00 91.12 266 ARG A C 1
ATOM 2093 O O . ARG A 1 266 ? 14.771 -5.182 -29.274 1.00 91.12 266 ARG A O 1
ATOM 2100 N N . SER A 1 267 ? 12.942 -3.888 -29.044 1.00 89.56 267 SER A N 1
ATOM 2101 C CA . SER A 1 267 ? 12.917 -3.386 -30.422 1.00 89.56 267 SER A CA 1
ATOM 2102 C C . SER A 1 267 ? 14.121 -2.486 -30.719 1.00 89.56 267 SER A C 1
ATOM 2104 O O . SER A 1 267 ? 14.781 -2.655 -31.740 1.00 89.56 267 SER A O 1
ATOM 2106 N N . TYR A 1 268 ? 14.461 -1.583 -29.795 1.00 87.75 268 TYR A N 1
ATOM 2107 C CA . TYR A 1 268 ? 15.653 -0.735 -29.867 1.00 87.75 268 TYR A CA 1
ATOM 2108 C C . TYR A 1 268 ? 16.952 -1.555 -29.900 1.00 87.75 268 TYR A C 1
ATOM 2110 O O . TYR A 1 268 ? 17.842 -1.276 -30.699 1.00 87.75 268 TYR A O 1
ATOM 2118 N N . HIS A 1 269 ? 17.048 -2.589 -29.064 1.00 86.31 269 HIS A N 1
ATOM 2119 C CA . HIS A 1 269 ? 18.212 -3.467 -28.989 1.00 86.31 269 HIS A CA 1
ATOM 2120 C C . HIS A 1 269 ? 18.372 -4.312 -30.254 1.00 86.31 269 HIS A C 1
ATOM 2122 O O . HIS A 1 269 ? 19.464 -4.376 -30.803 1.00 86.31 269 HIS A O 1
ATOM 2128 N N . ALA A 1 270 ? 17.280 -4.900 -30.752 1.00 86.75 270 ALA A N 1
ATOM 2129 C CA . ALA A 1 270 ? 17.287 -5.676 -31.990 1.00 86.75 270 ALA A CA 1
ATOM 2130 C C . ALA A 1 270 ? 17.661 -4.813 -33.208 1.00 86.75 270 ALA A C 1
ATOM 2132 O O . ALA A 1 270 ? 18.392 -5.268 -34.081 1.00 86.75 270 ALA A O 1
ATOM 2133 N N . ALA A 1 271 ? 17.214 -3.553 -33.253 1.00 82.06 271 ALA A N 1
ATOM 2134 C CA . ALA A 1 271 ? 17.613 -2.610 -34.296 1.00 82.06 271 ALA A CA 1
ATOM 2135 C C . ALA A 1 271 ? 19.093 -2.185 -34.187 1.00 82.06 271 ALA A C 1
ATOM 2137 O O . ALA A 1 271 ? 19.734 -1.935 -35.205 1.00 82.06 271 ALA A O 1
ATOM 2138 N N . GLY A 1 272 ? 19.639 -2.105 -32.967 1.00 72.19 272 GLY A N 1
ATOM 2139 C CA . GLY A 1 272 ? 21.053 -1.809 -32.718 1.00 72.19 272 GLY A CA 1
ATOM 2140 C C . GLY A 1 272 ? 21.996 -2.972 -33.047 1.00 72.19 272 GLY A C 1
ATOM 2141 O O . GLY A 1 272 ? 23.067 -2.737 -33.597 1.00 72.19 272 GLY A O 1
ATOM 2142 N N . GLU A 1 273 ? 21.590 -4.214 -32.767 1.00 61.44 273 GLU A N 1
ATOM 2143 C CA . GLU A 1 273 ? 22.325 -5.428 -33.160 1.00 61.44 273 GLU A CA 1
ATOM 2144 C C . GLU A 1 273 ? 22.230 -5.678 -34.676 1.00 61.44 273 GLU A C 1
ATOM 2146 O O . GLU A 1 273 ? 23.245 -5.948 -35.311 1.00 61.44 273 GLU A O 1
ATOM 2151 N N . GLY A 1 274 ? 21.060 -5.463 -35.292 1.00 48.91 274 GLY A N 1
ATOM 2152 C CA . GLY A 1 274 ? 20.877 -5.618 -36.743 1.00 48.91 274 GLY A CA 1
ATOM 2153 C C . GLY A 1 274 ? 21.689 -4.635 -37.601 1.00 48.91 274 GLY A C 1
ATOM 2154 O O . GLY A 1 274 ? 21.972 -4.927 -38.756 1.00 48.91 274 GLY A O 1
ATOM 2155 N N . ALA A 1 275 ? 22.114 -3.495 -37.044 1.00 45.53 275 ALA A N 1
ATOM 2156 C CA . ALA A 1 275 ? 23.039 -2.569 -37.706 1.00 45.53 275 ALA A CA 1
ATOM 2157 C C . ALA A 1 275 ? 24.524 -2.942 -37.512 1.00 45.53 275 ALA A C 1
ATOM 2159 O O . ALA A 1 275 ? 25.378 -2.459 -38.254 1.00 45.53 275 ALA A O 1
ATOM 2160 N N . ALA A 1 276 ? 24.843 -3.781 -36.521 1.00 44.62 276 ALA A N 1
ATOM 2161 C CA . ALA A 1 276 ? 26.189 -4.302 -36.287 1.00 44.62 276 ALA A CA 1
ATOM 2162 C C . ALA A 1 276 ? 26.442 -5.632 -37.028 1.00 44.62 276 ALA A C 1
ATOM 2164 O O . ALA A 1 276 ? 27.591 -5.948 -37.326 1.00 44.62 276 ALA A O 1
ATOM 2165 N N . GLU A 1 277 ? 25.388 -6.379 -37.371 1.00 41.88 277 GLU A N 1
ATOM 2166 C CA . GLU A 1 277 ? 25.477 -7.661 -38.091 1.00 41.88 277 GLU A CA 1
ATOM 2167 C C . GLU A 1 277 ? 25.626 -7.533 -39.623 1.00 41.88 277 GLU A C 1
ATOM 2169 O O . GLU A 1 277 ? 25.924 -8.523 -40.284 1.00 41.88 277 GLU A O 1
ATOM 2174 N N . GLU A 1 278 ? 25.511 -6.339 -40.218 1.00 39.75 278 GLU A N 1
ATOM 2175 C CA . GLU A 1 278 ? 25.762 -6.148 -41.664 1.00 39.75 278 GLU A CA 1
ATOM 2176 C C . GLU A 1 278 ? 27.244 -5.887 -42.024 1.00 39.75 278 GLU A C 1
ATOM 2178 O O . GLU A 1 278 ? 27.553 -5.633 -43.189 1.00 39.75 278 GLU A O 1
ATOM 2183 N N . SER A 1 279 ? 28.183 -5.972 -41.066 1.00 42.00 279 SER A N 1
ATOM 2184 C CA . SER A 1 279 ? 29.614 -5.693 -41.313 1.00 42.00 279 SER A CA 1
ATOM 2185 C C . SER A 1 279 ? 30.587 -6.862 -41.118 1.00 42.00 279 SER A C 1
ATOM 2187 O O . SER A 1 279 ? 31.782 -6.631 -41.257 1.00 42.00 279 SER A O 1
ATOM 2189 N N . ASP A 1 280 ? 30.146 -8.092 -40.869 1.00 35.72 280 ASP A N 1
ATOM 2190 C CA . ASP A 1 280 ? 31.009 -9.269 -41.048 1.00 35.72 280 ASP A CA 1
ATOM 2191 C C . ASP A 1 280 ? 30.133 -10.478 -41.381 1.00 35.72 280 ASP A C 1
ATOM 2193 O O . ASP A 1 280 ? 29.368 -10.979 -40.559 1.00 35.72 280 ASP A O 1
ATOM 2197 N N . GLY A 1 281 ? 30.202 -10.899 -42.643 1.00 40.69 281 GLY A N 1
ATOM 2198 C CA . GLY A 1 281 ? 29.531 -12.100 -43.107 1.00 40.69 281 GLY A CA 1
ATOM 2199 C C . GLY A 1 281 ? 30.040 -13.328 -42.357 1.00 40.69 281 GLY A C 1
ATOM 2200 O O . GLY A 1 281 ? 31.243 -13.505 -42.204 1.00 40.69 281 GLY A O 1
ATOM 2201 N N . ASP A 1 282 ? 29.091 -14.180 -41.980 1.00 40.88 282 ASP A N 1
ATOM 2202 C CA . ASP A 1 282 ? 29.299 -15.523 -41.437 1.00 40.88 282 ASP A CA 1
ATOM 2203 C C . ASP A 1 282 ? 29.863 -15.564 -40.007 1.00 40.88 282 ASP A C 1
ATOM 2205 O O . ASP A 1 282 ? 31.038 -15.816 -39.752 1.00 40.88 282 ASP A O 1
ATOM 2209 N N . GLY A 1 283 ? 28.973 -15.338 -39.038 1.00 43.91 283 GLY A N 1
ATOM 2210 C CA . GLY A 1 283 ? 29.211 -15.606 -37.622 1.00 43.91 283 GLY A CA 1
ATOM 2211 C C . GLY A 1 283 ? 29.254 -17.103 -37.302 1.00 43.91 283 GLY A C 1
ATOM 2212 O O . GLY A 1 283 ? 28.510 -17.569 -36.436 1.00 43.91 283 GLY A O 1
ATOM 2213 N N . GLU A 1 284 ? 30.127 -17.863 -37.966 1.00 49.44 284 GLU A N 1
ATOM 2214 C CA . GLU A 1 284 ? 30.638 -19.092 -37.369 1.00 49.44 284 GLU A CA 1
ATOM 2215 C C . GLU A 1 284 ? 31.406 -18.681 -36.104 1.00 49.44 284 GLU A C 1
ATOM 2217 O O . GLU A 1 284 ? 32.325 -17.863 -36.141 1.00 49.44 284 GLU A O 1
ATOM 2222 N N . GLN A 1 285 ? 30.982 -19.191 -34.945 1.00 56.59 285 GLN A N 1
ATOM 2223 C CA . GLN A 1 285 ? 31.753 -19.068 -33.711 1.00 56.59 285 GLN A CA 1
ATOM 2224 C C . GLN A 1 285 ? 33.148 -19.639 -33.975 1.00 56.59 285 GLN A C 1
ATOM 2226 O O . GLN A 1 285 ? 33.289 -20.860 -34.043 1.00 56.59 285 GLN A O 1
ATOM 2231 N N . LEU A 1 286 ? 34.143 -18.758 -34.137 1.00 53.41 286 LEU A N 1
ATOM 2232 C CA . LEU A 1 286 ? 35.549 -19.137 -34.269 1.00 53.41 286 LEU A CA 1
ATOM 2233 C C . LEU A 1 286 ? 35.875 -20.109 -33.139 1.00 53.41 286 LEU A C 1
ATOM 2235 O O . LEU A 1 286 ? 35.575 -19.839 -31.969 1.00 53.41 286 LEU A O 1
ATOM 2239 N N . ASP A 1 287 ? 36.415 -21.274 -33.486 1.00 67.50 287 ASP A N 1
ATOM 2240 C CA . ASP A 1 287 ? 36.666 -22.286 -32.473 1.00 67.50 287 ASP A CA 1
ATOM 2241 C C . ASP A 1 287 ? 37.709 -21.771 -31.458 1.00 67.50 287 ASP A C 1
ATOM 2243 O O . ASP A 1 287 ? 38.459 -20.817 -31.694 1.00 67.50 287 ASP A O 1
ATOM 2247 N N . ALA A 1 288 ? 37.774 -22.394 -30.281 1.00 65.94 288 ALA A N 1
ATOM 2248 C CA . ALA A 1 288 ? 38.698 -21.954 -29.234 1.00 65.94 288 ALA A CA 1
ATOM 2249 C C . ALA A 1 288 ? 40.182 -21.990 -29.669 1.00 65.94 288 ALA A C 1
ATOM 2251 O O . ALA A 1 288 ? 41.022 -21.349 -29.031 1.00 65.94 288 ALA A O 1
ATOM 2252 N N . ALA A 1 289 ? 40.526 -22.746 -30.718 1.00 66.31 289 ALA A N 1
ATOM 2253 C CA . ALA A 1 289 ? 41.854 -22.730 -31.310 1.00 66.31 289 ALA A CA 1
ATOM 2254 C C . ALA A 1 289 ? 42.038 -21.495 -32.206 1.00 66.31 289 ALA A C 1
ATOM 2256 O O . ALA A 1 289 ? 43.051 -20.815 -32.077 1.00 66.31 289 ALA A O 1
ATOM 2257 N N . GLU A 1 290 ? 41.067 -21.132 -33.035 1.00 71.69 290 GLU A N 1
ATOM 2258 C CA . GLU A 1 290 ? 41.117 -19.954 -33.908 1.00 71.69 290 GLU A CA 1
ATOM 2259 C C . GLU A 1 290 ? 41.170 -18.635 -33.120 1.00 71.69 290 GLU A C 1
ATOM 2261 O O . GLU A 1 290 ? 41.967 -17.746 -33.443 1.00 71.69 290 GLU A O 1
ATOM 2266 N N . GLU A 1 291 ? 40.422 -18.522 -32.017 1.00 73.88 291 GLU A N 1
ATOM 2267 C CA . GLU A 1 291 ? 40.513 -17.363 -31.116 1.00 73.88 291 GLU A CA 1
ATOM 2268 C C . GLU A 1 291 ? 41.906 -17.222 -30.485 1.00 73.88 291 GLU A C 1
ATOM 2270 O O . GLU A 1 291 ? 42.458 -16.118 -30.391 1.00 73.88 291 GLU A O 1
ATOM 2275 N N . PHE A 1 292 ? 42.498 -18.346 -30.070 1.00 74.69 292 PHE A N 1
ATOM 2276 C CA . PHE A 1 292 ? 43.839 -18.375 -29.491 1.00 74.69 292 PHE A CA 1
ATOM 2277 C C . PHE A 1 292 ? 44.894 -17.944 -30.514 1.00 74.69 292 PHE A C 1
ATOM 2279 O O . PHE A 1 292 ? 45.785 -17.151 -30.202 1.00 74.69 292 PHE A O 1
ATOM 2286 N N . GLU A 1 293 ? 44.764 -18.411 -31.753 1.00 78.19 293 GLU A N 1
ATOM 2287 C CA . GLU A 1 293 ? 45.663 -18.059 -32.846 1.00 78.19 293 GLU A CA 1
ATOM 2288 C C . GLU A 1 293 ? 45.589 -16.572 -33.203 1.00 78.19 293 GLU A C 1
ATOM 2290 O O . GLU A 1 293 ? 46.625 -15.944 -33.444 1.00 78.19 293 GLU A O 1
ATOM 2295 N N . ARG A 1 294 ? 44.390 -15.980 -33.166 1.00 78.81 294 ARG A N 1
ATOM 2296 C CA . ARG A 1 294 ? 44.195 -14.540 -33.376 1.00 78.81 294 ARG A CA 1
ATOM 2297 C C . ARG A 1 294 ? 44.880 -13.711 -32.291 1.00 78.81 294 ARG A C 1
ATOM 2299 O O . ARG A 1 294 ? 45.530 -12.707 -32.586 1.00 78.81 294 ARG A O 1
ATOM 2306 N N . LEU A 1 295 ? 44.755 -14.134 -31.034 1.00 77.06 295 LEU A N 1
ATOM 2307 C CA . LEU A 1 295 ? 45.338 -13.441 -29.883 1.00 77.06 295 LEU A CA 1
ATOM 2308 C C . LEU A 1 295 ? 46.872 -13.562 -29.875 1.00 77.06 295 LEU A C 1
ATOM 2310 O O . LEU A 1 295 ? 47.575 -12.586 -29.605 1.00 77.06 295 LEU A O 1
ATOM 2314 N N . GLU A 1 296 ? 47.402 -14.729 -30.246 1.00 76.50 296 GLU A N 1
ATOM 2315 C CA . GLU A 1 296 ? 48.839 -14.947 -30.433 1.00 76.50 296 GLU A CA 1
ATOM 2316 C C . GLU A 1 296 ? 49.397 -14.076 -31.569 1.00 76.50 296 GLU A C 1
ATOM 2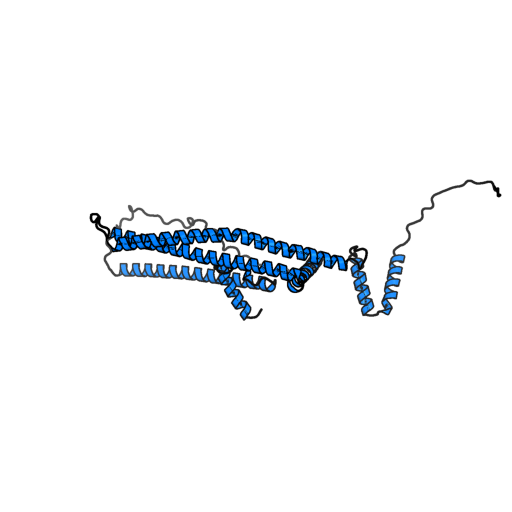318 O O . GLU A 1 296 ? 50.422 -13.413 -31.395 1.00 76.50 296 GLU A O 1
ATOM 2323 N N . MET A 1 297 ? 48.693 -13.999 -32.701 1.00 74.75 297 MET A N 1
ATOM 2324 C CA . MET A 1 297 ? 49.095 -13.170 -33.838 1.00 74.75 297 MET A CA 1
ATOM 2325 C C . MET A 1 297 ? 49.068 -11.676 -33.496 1.00 74.75 297 MET A C 1
ATOM 2327 O O . MET A 1 297 ? 50.021 -10.966 -33.809 1.00 74.75 297 MET A O 1
ATOM 2331 N N . GLY A 1 298 ? 48.047 -11.211 -32.769 1.00 78.00 298 GLY A N 1
ATOM 2332 C CA . GLY A 1 298 ? 47.979 -9.834 -32.269 1.00 78.00 298 GLY A CA 1
ATOM 2333 C C . GLY A 1 298 ? 49.124 -9.491 -31.312 1.00 78.00 298 GLY A C 1
ATOM 2334 O O . GLY A 1 298 ? 49.687 -8.398 -31.375 1.00 78.00 298 GLY A O 1
ATOM 2335 N N . ARG A 1 299 ? 49.542 -10.447 -30.471 1.00 78.06 299 ARG A N 1
ATOM 2336 C CA . ARG A 1 299 ? 50.709 -10.276 -29.596 1.00 78.06 299 ARG A CA 1
ATOM 2337 C C . ARG A 1 299 ? 52.016 -10.198 -30.388 1.00 78.06 299 ARG A C 1
ATOM 2339 O O . ARG A 1 299 ? 52.869 -9.387 -30.041 1.00 78.06 299 ARG A O 1
ATOM 2346 N N . ILE A 1 300 ? 52.179 -11.011 -31.431 1.00 76.38 300 ILE A N 1
ATOM 2347 C CA . ILE A 1 300 ? 53.360 -10.960 -32.309 1.00 76.38 300 ILE A CA 1
ATOM 2348 C C . ILE A 1 300 ? 53.396 -9.625 -33.055 1.00 76.38 300 ILE A C 1
ATOM 2350 O O . ILE A 1 300 ? 54.438 -8.986 -33.075 1.00 76.38 300 ILE A O 1
ATOM 2354 N N . MET A 1 301 ? 52.258 -9.148 -33.561 1.00 78.00 301 MET A N 1
ATOM 2355 C CA . MET A 1 301 ? 52.163 -7.881 -34.294 1.00 78.00 301 MET A CA 1
ATOM 2356 C C . MET A 1 301 ? 52.473 -6.657 -33.425 1.00 78.00 301 MET A C 1
ATOM 2358 O O . MET A 1 301 ? 53.056 -5.691 -33.907 1.00 78.00 301 MET A O 1
ATOM 2362 N N . ALA A 1 302 ? 52.123 -6.713 -32.136 1.00 77.75 302 ALA A N 1
ATOM 2363 C CA . ALA A 1 302 ? 52.436 -5.662 -31.170 1.00 77.75 302 ALA A CA 1
ATOM 2364 C C . ALA A 1 302 ? 53.917 -5.633 -30.750 1.00 77.75 302 ALA A C 1
ATOM 2366 O O . ALA A 1 302 ? 54.412 -4.586 -30.335 1.00 77.75 302 ALA A O 1
ATOM 2367 N N . VAL A 1 303 ? 54.612 -6.774 -30.815 1.00 78.56 303 VAL A N 1
ATOM 2368 C CA . VAL A 1 303 ? 56.025 -6.896 -30.417 1.00 78.56 303 VAL A CA 1
ATOM 2369 C C . VAL A 1 303 ? 56.960 -6.710 -31.611 1.00 78.56 303 VAL A C 1
ATOM 2371 O O . VAL A 1 303 ? 58.004 -6.082 -31.462 1.00 78.56 303 VAL A O 1
ATOM 2374 N N . ASP A 1 304 ? 56.593 -7.240 -32.778 1.00 78.44 304 ASP A N 1
ATOM 2375 C CA . ASP A 1 304 ? 57.367 -7.144 -34.011 1.00 78.44 304 ASP A CA 1
ATOM 2376 C C . ASP A 1 304 ? 56.454 -7.284 -35.257 1.00 78.44 304 ASP A C 1
ATOM 2378 O O . ASP A 1 304 ? 56.101 -8.402 -35.662 1.00 78.44 304 ASP A O 1
ATOM 2382 N N . PRO A 1 305 ? 56.025 -6.164 -35.867 1.00 76.94 305 PRO 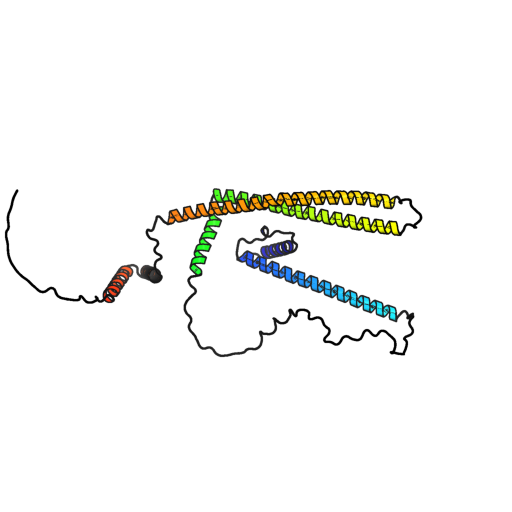A N 1
ATOM 2383 C CA . PRO A 1 305 ? 55.026 -6.164 -36.937 1.00 76.94 305 PRO A CA 1
ATOM 2384 C C . PRO A 1 305 ? 55.496 -6.876 -38.217 1.00 76.94 305 PRO A C 1
ATOM 2386 O O . PRO A 1 305 ? 54.684 -7.523 -38.882 1.00 76.94 305 PRO A O 1
ATOM 2389 N N . ASP A 1 306 ? 56.797 -6.863 -38.520 1.00 76.44 306 ASP A N 1
ATOM 2390 C CA . ASP A 1 306 ? 57.355 -7.499 -39.725 1.00 76.44 306 ASP A CA 1
ATOM 2391 C C . ASP A 1 306 ? 57.438 -9.032 -39.598 1.00 76.44 306 ASP A C 1
ATOM 2393 O O . ASP A 1 306 ? 57.416 -9.768 -40.591 1.00 76.44 306 ASP A O 1
ATOM 2397 N N . SER A 1 307 ? 57.446 -9.546 -38.366 1.00 77.25 307 SER A N 1
ATOM 2398 C CA . SER A 1 307 ? 57.480 -10.983 -38.079 1.00 77.25 307 SER A CA 1
ATOM 2399 C C . SER A 1 307 ? 56.138 -11.689 -38.336 1.00 77.25 307 SER A C 1
ATOM 2401 O O . SER A 1 307 ? 56.098 -12.919 -38.441 1.00 77.25 307 SER A O 1
ATOM 2403 N N . CYS A 1 308 ? 55.034 -10.953 -38.508 1.00 73.62 308 CYS A N 1
ATOM 2404 C CA . CYS A 1 308 ? 53.703 -11.542 -38.708 1.00 73.62 308 CYS A CA 1
ATOM 2405 C C . CYS A 1 308 ? 53.594 -12.384 -39.986 1.00 73.62 308 CYS A C 1
ATOM 2407 O O . CYS A 1 308 ? 53.008 -13.469 -39.963 1.00 73.62 308 CYS A O 1
ATOM 2409 N N . ALA A 1 309 ? 54.214 -11.935 -41.081 1.00 77.50 309 ALA A N 1
ATOM 2410 C CA . ALA A 1 309 ? 54.247 -12.675 -42.344 1.00 77.50 309 ALA A CA 1
ATOM 2411 C C . ALA A 1 309 ? 55.085 -13.962 -42.242 1.00 77.50 309 ALA A C 1
ATOM 2413 O O . ALA A 1 309 ? 54.748 -14.993 -42.827 1.00 77.50 309 ALA A O 1
ATOM 2414 N N . PHE A 1 310 ? 56.169 -13.929 -41.461 1.00 77.50 310 PHE A N 1
ATOM 2415 C CA . PHE A 1 310 ? 57.007 -15.103 -41.231 1.00 77.50 310 PHE A CA 1
ATOM 2416 C C . PHE A 1 310 ? 56.289 -16.149 -40.369 1.00 77.50 310 PHE A C 1
ATOM 2418 O O . PHE A 1 310 ? 56.353 -17.344 -40.664 1.00 77.50 310 PHE A O 1
ATOM 2425 N N . PHE A 1 311 ? 55.568 -15.722 -39.329 1.00 74.50 311 PHE A N 1
ATOM 2426 C CA . PHE A 1 311 ? 54.810 -16.627 -38.464 1.00 74.50 311 PHE A CA 1
ATOM 2427 C C . PHE A 1 311 ? 53.620 -17.270 -39.183 1.00 74.50 311 PHE A C 1
ATOM 2429 O O . PHE A 1 311 ? 53.430 -18.482 -39.044 1.00 74.50 311 PHE A O 1
ATOM 2436 N N . SER A 1 312 ? 52.879 -16.522 -40.008 1.00 77.56 312 SER A N 1
ATOM 2437 C CA . SER A 1 312 ? 51.790 -17.087 -40.817 1.00 77.56 312 SER A CA 1
ATOM 2438 C C . SER A 1 312 ? 52.311 -18.089 -41.858 1.00 77.56 312 SER A C 1
ATOM 2440 O O . SER A 1 312 ? 51.802 -19.209 -41.949 1.00 77.56 312 SER A O 1
ATOM 2442 N N . ALA A 1 313 ? 53.405 -17.770 -42.559 1.00 77.69 313 ALA A N 1
ATOM 2443 C CA . ALA A 1 313 ? 54.035 -18.674 -43.525 1.00 77.69 313 ALA A CA 1
ATOM 2444 C C . ALA A 1 313 ? 54.634 -19.938 -42.870 1.00 77.69 313 ALA A C 1
ATOM 2446 O O . ALA A 1 313 ? 54.494 -21.063 -43.369 1.00 77.69 313 ALA A O 1
ATOM 2447 N N . ARG A 1 314 ? 55.287 -19.791 -41.710 1.00 78.25 314 ARG A N 1
ATOM 2448 C CA . ARG A 1 314 ? 55.846 -20.915 -40.940 1.00 78.25 314 ARG A CA 1
ATOM 2449 C C . ARG A 1 314 ? 54.755 -21.842 -40.405 1.00 78.25 314 ARG A C 1
ATOM 2451 O O . ARG A 1 314 ? 54.952 -23.053 -40.328 1.00 78.25 314 ARG A O 1
ATOM 2458 N N . LYS A 1 315 ? 53.602 -21.295 -40.040 1.00 74.25 315 LYS A N 1
ATOM 2459 C CA . LYS A 1 315 ? 52.458 -22.083 -39.589 1.00 74.25 315 LYS A CA 1
ATOM 2460 C C . LYS A 1 315 ? 51.825 -22.876 -40.731 1.00 74.25 315 LYS A C 1
ATOM 2462 O O . LYS A 1 315 ? 51.622 -24.080 -40.576 1.00 74.25 315 LYS A O 1
ATOM 2467 N N . LEU A 1 316 ? 51.651 -22.247 -41.895 1.00 74.19 316 LEU A N 1
ATOM 2468 C CA . LEU A 1 316 ? 51.152 -22.899 -43.107 1.00 74.19 316 LEU A CA 1
ATOM 2469 C C . LEU A 1 316 ? 52.056 -24.075 -43.527 1.00 74.19 316 LEU A C 1
ATOM 2471 O O . LEU A 1 316 ? 51.583 -25.189 -43.740 1.00 74.19 316 LEU A O 1
ATOM 2475 N N . SER A 1 317 ? 53.379 -23.881 -43.544 1.00 72.12 317 SER A N 1
ATOM 2476 C CA . SER A 1 317 ? 54.343 -24.965 -43.827 1.00 72.12 317 SER A CA 1
ATOM 2477 C C . SER A 1 317 ? 54.328 -26.095 -42.782 1.00 72.12 317 SER A C 1
ATOM 2479 O O . SER A 1 317 ? 54.536 -27.268 -43.112 1.00 72.12 317 SER A O 1
ATOM 2481 N N . LYS A 1 318 ? 54.026 -25.786 -41.516 1.00 70.50 318 LYS A N 1
ATOM 2482 C CA . LYS A 1 318 ? 53.873 -26.785 -40.448 1.00 70.50 318 LYS A CA 1
ATOM 2483 C C . LYS A 1 318 ? 52.567 -27.582 -40.572 1.00 70.50 318 LYS A C 1
ATOM 2485 O O . LYS A 1 318 ? 52.561 -28.763 -40.236 1.00 70.50 318 LYS A O 1
ATOM 2490 N N . GLN A 1 319 ? 51.492 -26.983 -41.085 1.00 64.44 319 GLN A N 1
ATOM 2491 C CA . GLN A 1 319 ? 50.251 -27.694 -41.426 1.00 64.44 319 GLN A CA 1
ATOM 2492 C C . GLN A 1 319 ? 50.439 -28.585 -42.659 1.00 64.44 319 GLN A C 1
ATOM 2494 O O . GLN A 1 319 ? 50.109 -29.770 -42.611 1.00 64.44 319 GLN A O 1
ATOM 2499 N N . ILE A 1 320 ? 51.074 -28.064 -43.714 1.00 65.31 320 ILE A N 1
ATOM 2500 C CA . ILE A 1 320 ? 51.390 -28.824 -44.935 1.00 65.31 320 ILE A CA 1
ATOM 2501 C C . ILE A 1 320 ? 52.293 -30.030 -44.622 1.00 65.31 320 ILE A C 1
ATOM 2503 O O . ILE A 1 320 ? 52.075 -31.115 -45.150 1.00 65.31 320 ILE A O 1
ATOM 2507 N N . SER A 1 321 ? 53.271 -29.895 -43.719 1.00 59.84 321 SER A N 1
ATOM 2508 C CA . SER A 1 321 ? 54.149 -31.018 -43.338 1.00 59.84 321 SER A CA 1
ATOM 2509 C C . SER A 1 321 ? 53.495 -32.060 -42.420 1.00 59.84 321 SER A C 1
ATOM 2511 O O . SER A 1 321 ? 53.976 -33.193 -42.356 1.00 59.84 321 SER A O 1
ATOM 2513 N N . ARG A 1 322 ? 52.397 -31.721 -41.727 1.00 57.12 322 ARG A N 1
ATOM 2514 C CA . ARG A 1 322 ? 51.599 -32.673 -40.928 1.00 57.12 322 ARG A CA 1
ATOM 2515 C C . ARG A 1 322 ? 50.557 -33.424 -41.764 1.00 57.12 322 ARG A C 1
ATOM 2517 O O . ARG A 1 322 ? 50.154 -34.514 -41.367 1.00 57.12 322 ARG A O 1
ATOM 2524 N N . GLY A 1 323 ? 50.185 -32.902 -42.932 1.00 51.59 323 GLY A N 1
ATOM 2525 C CA . GLY A 1 323 ? 49.391 -33.605 -43.940 1.00 51.59 323 GLY A CA 1
ATOM 2526 C C . GLY A 1 323 ? 50.258 -34.463 -44.864 1.00 51.59 323 GLY A C 1
ATOM 2527 O O . GLY A 1 323 ? 50.499 -34.096 -46.010 1.00 51.59 323 GLY A O 1
ATOM 2528 N N . ARG A 1 324 ? 50.741 -35.622 -44.395 1.00 40.41 324 ARG A N 1
ATOM 2529 C CA . ARG A 1 324 ? 51.348 -36.623 -45.294 1.00 40.41 324 ARG A CA 1
ATOM 2530 C C . ARG A 1 324 ? 50.227 -37.311 -46.098 1.00 40.41 324 ARG A C 1
ATOM 2532 O O . ARG A 1 324 ? 49.245 -37.728 -45.484 1.00 40.41 324 ARG A O 1
ATOM 2539 N N . PRO A 1 325 ? 50.339 -37.446 -47.432 1.00 44.56 325 PRO A N 1
ATOM 2540 C CA . PRO A 1 325 ? 49.247 -37.929 -48.270 1.00 44.56 325 PRO A CA 1
ATOM 2541 C C . PRO A 1 325 ? 48.963 -39.413 -48.026 1.00 44.56 325 PRO A C 1
ATOM 2543 O O . PRO A 1 325 ? 49.861 -40.258 -48.058 1.00 44.56 325 PRO A O 1
ATOM 2546 N N . HIS A 1 326 ? 47.686 -39.701 -47.790 1.00 39.62 326 HIS A N 1
ATOM 2547 C CA . HIS A 1 326 ? 47.097 -41.031 -47.766 1.00 39.62 326 HIS A CA 1
ATOM 2548 C C . HIS A 1 326 ? 47.210 -41.668 -49.166 1.00 39.62 326 HIS A C 1
ATOM 2550 O O . HIS A 1 326 ? 47.057 -40.985 -50.179 1.00 39.62 326 HIS A O 1
ATOM 2556 N N . GLY A 1 327 ? 47.573 -42.951 -49.212 1.00 36.28 327 GLY A N 1
ATOM 2557 C CA . GLY A 1 327 ? 48.046 -43.650 -50.407 1.00 36.28 327 GLY A CA 1
ATOM 2558 C C . GLY A 1 327 ? 47.059 -43.682 -51.576 1.00 36.28 327 GLY A C 1
ATOM 2559 O O . GLY A 1 327 ? 45.875 -43.948 -51.405 1.00 36.28 327 GLY A O 1
ATOM 2560 N N . TYR A 1 328 ? 47.588 -43.469 -52.784 1.00 37.59 328 TYR A N 1
ATOM 2561 C CA . TYR A 1 328 ? 46.903 -43.802 -54.029 1.00 37.59 328 TYR A CA 1
ATOM 2562 C C . TYR A 1 328 ? 47.024 -45.306 -54.292 1.00 37.59 328 TYR A C 1
ATOM 2564 O O . TYR A 1 328 ? 48.105 -45.814 -54.601 1.00 37.59 328 TYR A O 1
ATOM 2572 N N . ASP A 1 329 ? 45.890 -45.985 -54.173 1.00 36.41 329 ASP A N 1
ATOM 2573 C CA . ASP A 1 329 ? 45.650 -47.352 -54.613 1.00 36.41 329 ASP A CA 1
ATOM 2574 C C . ASP A 1 329 ? 45.732 -47.424 -56.152 1.00 36.41 329 ASP A C 1
ATOM 2576 O O . ASP A 1 329 ? 45.018 -46.719 -56.870 1.00 36.41 329 ASP A O 1
ATOM 2580 N N . LYS A 1 330 ? 46.652 -48.241 -56.675 1.00 39.50 330 LYS A N 1
ATOM 2581 C CA . LYS A 1 330 ? 46.767 -48.566 -58.105 1.00 39.50 330 LYS A CA 1
ATOM 2582 C C . LYS A 1 330 ? 46.223 -49.976 -58.322 1.00 39.50 330 LYS A C 1
ATOM 2584 O O . LYS A 1 330 ? 46.983 -50.930 -58.474 1.00 39.50 330 LYS A O 1
ATOM 2589 N N . GLY A 1 331 ? 44.901 -50.076 -58.397 1.00 36.84 331 GLY A N 1
ATOM 2590 C CA . GLY A 1 331 ? 44.180 -51.237 -58.905 1.00 36.84 331 GLY A CA 1
ATOM 2591 C C . GLY A 1 331 ? 43.774 -51.055 -60.370 1.00 36.84 331 GLY A C 1
ATOM 2592 O O . GLY A 1 331 ? 42.881 -50.282 -60.683 1.00 36.84 331 GLY A O 1
ATOM 2593 N N . HIS A 1 332 ? 44.444 -51.793 -61.254 1.00 35.56 332 HIS A N 1
ATOM 2594 C CA . HIS A 1 332 ? 43.837 -52.534 -62.368 1.00 35.56 332 HIS A CA 1
ATOM 2595 C C . HIS A 1 332 ? 42.808 -51.834 -63.291 1.00 35.56 332 HIS A C 1
ATOM 2597 O O . HIS A 1 332 ? 41.607 -51.873 -63.050 1.00 35.56 332 HIS A O 1
ATOM 2603 N N . ILE A 1 333 ? 43.258 -51.410 -64.480 1.00 38.69 333 ILE A N 1
ATOM 2604 C CA . ILE A 1 333 ? 42.482 -51.631 -65.714 1.00 38.69 333 ILE A CA 1
ATOM 2605 C C . ILE A 1 333 ? 43.451 -52.106 -66.801 1.00 38.69 333 ILE A C 1
ATOM 2607 O O . ILE A 1 333 ? 44.213 -51.334 -67.384 1.00 38.69 333 ILE A O 1
ATOM 2611 N N . GLY A 1 334 ? 43.472 -53.420 -67.015 1.00 37.75 334 GLY A N 1
ATOM 2612 C CA . GLY A 1 334 ? 44.192 -54.060 -68.105 1.00 37.75 334 GLY A CA 1
ATOM 2613 C C . GLY A 1 334 ? 43.414 -53.965 -69.419 1.00 37.75 334 GLY A C 1
ATOM 2614 O O . GLY A 1 334 ? 42.261 -54.364 -69.483 1.00 37.75 334 GLY A O 1
ATOM 2615 N N . ALA A 1 335 ? 44.101 -53.436 -70.435 1.00 42.00 335 ALA A N 1
ATOM 2616 C CA . ALA A 1 335 ? 44.133 -53.831 -71.848 1.00 42.00 335 ALA A CA 1
ATOM 2617 C C . ALA A 1 335 ? 42.837 -54.251 -72.584 1.00 42.00 335 ALA A C 1
ATOM 2619 O O . ALA A 1 335 ? 42.229 -55.263 -72.273 1.00 42.00 335 ALA A O 1
ATOM 2620 N N . LEU A 1 336 ? 42.555 -53.587 -73.715 1.00 40.22 336 LEU A N 1
ATOM 2621 C CA . LEU A 1 336 ? 42.766 -54.078 -75.099 1.00 40.22 336 LEU A CA 1
ATOM 2622 C C . LEU A 1 336 ? 42.194 -53.013 -76.073 1.00 40.22 336 LEU A C 1
ATOM 2624 O O . LEU A 1 336 ? 41.018 -52.694 -76.024 1.00 40.22 336 LEU A O 1
ATOM 2628 N N . LYS A 1 337 ? 42.999 -52.240 -76.813 1.00 41.66 337 LYS A N 1
ATOM 2629 C CA . LYS A 1 337 ? 43.708 -52.549 -78.074 1.00 41.66 337 LYS A CA 1
ATOM 2630 C C . LYS A 1 337 ? 42.813 -52.492 -79.341 1.00 41.66 337 LYS A C 1
ATOM 2632 O O . LYS A 1 337 ? 42.206 -53.483 -79.712 1.00 41.66 337 LYS A O 1
ATOM 2637 N N . LYS A 1 338 ? 42.987 -51.370 -80.069 1.00 45.44 338 LYS A N 1
ATOM 2638 C CA . LYS A 1 338 ? 43.207 -51.208 -81.532 1.00 45.44 338 LYS A CA 1
ATOM 2639 C C . LYS A 1 338 ? 42.055 -50.906 -82.523 1.00 45.44 338 LYS A C 1
ATOM 2641 O O . LYS A 1 338 ? 41.099 -51.653 -82.641 1.00 45.44 338 LYS A O 1
ATOM 2646 N N . HIS A 1 339 ? 42.402 -49.930 -83.386 1.00 34.31 339 HIS A N 1
ATOM 2647 C CA . HIS A 1 339 ? 41.901 -49.556 -84.727 1.00 34.31 339 HIS A CA 1
ATOM 2648 C C . HIS A 1 339 ? 40.520 -48.862 -84.767 1.00 34.31 339 HIS A C 1
ATOM 2650 O O . HIS A 1 339 ? 39.600 -49.292 -84.103 1.00 34.31 339 HIS A O 1
ATOM 2656 N N . ALA A 1 340 ? 40.277 -47.775 -85.505 1.00 43.91 340 ALA A N 1
ATOM 2657 C CA . ALA A 1 340 ? 41.011 -47.154 -86.599 1.00 43.91 340 ALA A CA 1
ATOM 2658 C C . ALA A 1 340 ? 40.734 -45.641 -86.675 1.00 43.91 340 ALA A C 1
ATOM 2660 O O . ALA A 1 340 ? 39.647 -45.155 -86.381 1.00 43.91 340 ALA A O 1
ATOM 2661 N N . SER A 1 341 ? 41.746 -44.929 -87.154 1.00 44.38 341 SER A N 1
ATOM 2662 C CA . SER A 1 341 ? 41.680 -43.607 -87.760 1.00 44.38 341 SER A CA 1
ATOM 2663 C C . SER A 1 341 ? 40.624 -43.519 -88.866 1.00 44.38 341 SER A C 1
ATOM 2665 O O . SER A 1 341 ? 40.687 -44.296 -89.822 1.00 44.38 341 SER A O 1
ATOM 2667 N N . ARG A 1 342 ? 39.781 -42.484 -88.837 1.00 44.59 342 ARG A N 1
ATOM 2668 C CA . ARG A 1 342 ? 39.460 -41.735 -90.056 1.00 44.59 342 ARG A CA 1
ATOM 2669 C C . ARG A 1 342 ? 38.924 -40.344 -89.741 1.00 44.59 342 ARG A C 1
ATOM 2671 O O . ARG A 1 342 ? 37.892 -40.158 -89.114 1.00 44.59 342 ARG A O 1
ATOM 2678 N N . SER A 1 343 ? 39.724 -39.394 -90.181 1.00 42.94 343 SER A N 1
ATOM 2679 C CA . SER A 1 343 ? 39.471 -37.979 -90.342 1.00 42.94 343 SER A CA 1
ATOM 2680 C C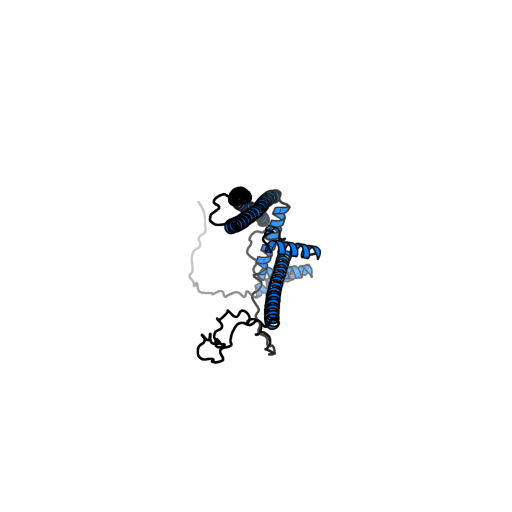 . SER A 1 343 ? 38.403 -37.693 -91.405 1.00 42.94 343 SER A C 1
ATOM 2682 O O . SER A 1 343 ? 38.183 -38.499 -92.309 1.00 42.94 343 SER A O 1
ATOM 2684 N N . ALA A 1 344 ? 37.896 -36.458 -91.324 1.00 43.41 344 ALA A N 1
ATOM 2685 C CA . ALA A 1 344 ? 37.352 -35.617 -92.395 1.00 43.41 344 ALA A CA 1
ATOM 2686 C C . ALA A 1 344 ? 35.816 -35.496 -92.519 1.00 43.41 344 ALA A C 1
ATOM 2688 O O . ALA A 1 344 ? 35.146 -36.350 -93.079 1.00 43.41 344 ALA A O 1
ATOM 2689 N N . SER A 1 345 ? 35.354 -34.293 -92.150 1.00 40.97 345 SER A N 1
ATOM 2690 C CA . SER A 1 345 ? 34.789 -33.301 -93.081 1.00 40.97 345 SER A CA 1
ATOM 2691 C C . SER A 1 345 ? 33.336 -33.450 -93.562 1.00 40.97 345 SER A C 1
ATOM 2693 O O . SER A 1 345 ? 33.018 -34.323 -94.360 1.00 40.97 345 SER A O 1
ATOM 2695 N N . ARG A 1 346 ? 32.593 -32.373 -93.257 1.00 42.28 346 ARG A N 1
ATOM 2696 C CA . ARG A 1 346 ? 31.624 -31.641 -94.099 1.00 42.28 346 ARG A CA 1
ATOM 2697 C C . ARG A 1 346 ? 30.144 -32.050 -94.099 1.00 42.28 346 ARG A C 1
ATOM 2699 O O . ARG A 1 346 ? 29.810 -33.195 -94.371 1.00 42.28 346 ARG A O 1
ATOM 2706 N N . ALA A 1 347 ? 29.362 -30.962 -94.039 1.00 39.66 347 ALA A N 1
ATOM 2707 C CA . ALA A 1 347 ? 27.966 -30.735 -94.424 1.00 39.66 347 ALA A CA 1
ATOM 2708 C C . ALA A 1 347 ? 26.902 -31.151 -93.407 1.00 39.66 347 ALA A C 1
ATOM 2710 O O . ALA A 1 347 ? 26.699 -32.365 -93.204 1.00 39.66 347 ALA A O 1
#